Protein AF-A0A1W9KQU5-F1 (afdb_monomer)

pLDDT: mean 79.72, std 20.31, range [27.61, 95.56]

Mean predicted aligned error: 15.01 Å

Solvent-accessible surface area (backbone atoms only — not comparable to full-atom values): 19462 Å² total; per-residue (Å²): 130,77,68,71,60,58,59,57,52,52,55,50,51,52,51,53,50,49,57,56,68,73,51,80,82,88,86,82,80,96,74,88,82,91,78,89,79,85,87,70,93,62,68,54,71,41,58,52,47,32,52,51,46,50,53,50,44,50,49,54,50,51,52,52,51,51,51,50,50,52,55,49,52,52,37,54,51,52,40,54,53,47,55,49,50,48,50,53,55,52,50,50,50,52,53,51,50,50,55,50,50,56,53,50,51,54,56,50,49,56,48,51,53,52,50,53,53,44,52,55,50,50,54,49,61,68,48,43,63,60,50,52,52,51,53,52,52,51,52,51,51,52,53,48,53,47,48,55,52,46,54,51,37,51,51,52,33,51,52,17,53,50,42,29,52,52,14,51,53,40,32,52,50,16,59,72,52,47,83,84,13,53,69,49,30,53,53,14,51,52,43,30,51,50,16,53,49,48,32,56,51,30,53,52,51,48,56,48,46,55,50,51,52,49,54,53,52,55,49,48,54,49,53,51,52,53,53,52,51,59,52,50,52,49,56,52,42,54,54,48,52,51,50,47,52,52,52,49,51,52,51,51,54,50,49,54,55,50,49,55,52,52,52,50,53,51,53,52,47,53,50,53,50,52,50,43,55,57,52,54,52,53,56,58,59,48,49,54,51,52,50,52,52,51,51,52,54,50,53,51,50,52,55,53,47,56,60,73,70,48,92,74,78,49,75,67,59,46,59,48,49,32,56,57,51,42,50,54,42,50,52,50,54,56,53,53,55,56,52,59,58,53,58,58,51,52,69,69,53,62,84,68,74,81,75,84,80,129

Nearest PDB structures (foldseek):
  3zx6-assembly1_A  TM=6.096E-01  e=1.896E-05  Archaeoglobus fulgidus DSM 4304
  3zx6-assembly1_B  TM=4.772E-01  e=2.425E-05  Archaeoglobus fulgidus DSM 4304
  3ja6-assembly1_H  TM=4.006E-01  e=5.022E-06  Escherichia coli
  3g67-assembly1_B  TM=4.945E-01  e=2.331E-04  Thermotoga maritima
  8c5v-assembly1_I  TM=4.891E-01  e=2.496E-02  Escherichia coli

InterPro domains:
  IPR004089 Methyl-accepting chemotaxis protein (MCP) signalling domain [PF00015] (134-255)
  IPR004089 Methyl-accepting chemotaxis protein (MCP) signalling domain [PS50111] (69-281)
  IPR004089 Methyl-accepting chemotaxis protein (MCP) signalling domain [SM00283] (64-322)

Structure (mmCIF, N/CA/C/O backbone):
data_AF-A0A1W9KQU5-F1
#
_entry.id   AF-A0A1W9KQU5-F1
#
loop_
_atom_site.group_PDB
_atom_site.id
_atom_site.type_symbol
_atom_site.label_atom_id
_atom_site.label_alt_id
_atom_site.label_comp_id
_atom_site.label_asym_id
_atom_site.label_entity_id
_atom_site.label_seq_id
_atom_site.pdbx_PDB_ins_code
_atom_site.Cartn_x
_atom_site.Cartn_y
_atom_site.Cartn_z
_atom_site.occupancy
_atom_site.B_iso_or_equiv
_atom_site.auth_seq_id
_atom_site.auth_comp_id
_atom_site.auth_asym_id
_atom_site.auth_atom_id
_atom_site.pdbx_PDB_model_num
ATOM 1 N N . MET A 1 1 ? 27.434 23.623 -44.429 1.00 32.62 1 MET A N 1
ATOM 2 C CA . MET A 1 1 ? 27.916 24.908 -45.004 1.00 32.62 1 MET A CA 1
ATOM 3 C C . MET A 1 1 ? 29.426 24.967 -45.319 1.00 32.62 1 MET A C 1
ATOM 5 O O . MET A 1 1 ? 29.814 25.832 -46.090 1.00 32.62 1 MET A O 1
ATOM 9 N N . LYS A 1 2 ? 30.291 24.055 -44.824 1.00 27.61 2 LYS A N 1
ATOM 10 C CA . LYS A 1 2 ? 31.736 24.030 -45.174 1.00 27.61 2 LYS A CA 1
ATOM 11 C C . LYS A 1 2 ? 32.120 23.192 -46.415 1.00 27.61 2 LYS A C 1
ATOM 13 O O . LYS A 1 2 ? 33.190 23.426 -46.962 1.00 27.61 2 LYS A O 1
ATOM 18 N N . MET A 1 3 ? 31.266 22.287 -46.913 1.00 27.66 3 MET A N 1
ATOM 19 C CA . MET A 1 3 ? 31.586 21.471 -48.105 1.00 27.66 3 MET A CA 1
ATOM 20 C C . MET A 1 3 ? 31.403 22.196 -49.450 1.00 27.66 3 MET A C 1
ATOM 22 O O . MET A 1 3 ? 32.119 21.899 -50.403 1.00 27.66 3 MET A O 1
ATOM 26 N N . ALA A 1 4 ? 30.537 23.214 -49.524 1.00 29.14 4 ALA A N 1
ATOM 27 C CA . ALA A 1 4 ? 30.310 23.983 -50.756 1.00 29.14 4 ALA A CA 1
ATOM 28 C C . ALA A 1 4 ? 31.565 24.739 -51.250 1.00 29.14 4 ALA A C 1
ATOM 30 O O . ALA A 1 4 ? 31.671 25.088 -52.424 1.00 29.14 4 ALA A O 1
ATOM 31 N N . PHE A 1 5 ? 32.555 24.955 -50.376 1.00 29.38 5 PHE A N 1
ATOM 32 C CA . PHE A 1 5 ? 33.809 25.619 -50.735 1.00 29.38 5 PHE A CA 1
ATOM 33 C C . PHE A 1 5 ? 34.825 24.687 -51.425 1.00 29.38 5 PHE A C 1
ATOM 35 O O . PHE A 1 5 ? 35.693 25.181 -52.141 1.00 29.38 5 PHE A O 1
ATOM 42 N N . SER A 1 6 ? 34.699 23.361 -51.270 1.00 34.38 6 SER A N 1
ATOM 43 C CA . SER A 1 6 ? 35.632 22.376 -51.851 1.00 34.38 6 SER A CA 1
ATOM 44 C C . SER A 1 6 ? 35.336 22.038 -53.320 1.00 34.38 6 SER A C 1
ATOM 46 O O . SER A 1 6 ? 36.242 21.678 -54.068 1.00 34.38 6 SER A O 1
ATOM 48 N N . VAL A 1 7 ? 34.084 22.181 -53.763 1.00 34.56 7 VAL A N 1
ATOM 49 C CA . VAL A 1 7 ? 33.688 21.963 -55.171 1.00 34.56 7 VAL A CA 1
ATOM 50 C C . VAL A 1 7 ? 34.124 23.147 -56.053 1.00 34.56 7 VAL A C 1
ATOM 52 O O . VAL A 1 7 ? 34.588 22.976 -57.179 1.00 34.56 7 VAL A O 1
ATOM 55 N N . SER A 1 8 ? 34.089 24.364 -55.500 1.00 32.91 8 SER A N 1
ATOM 56 C CA . SER A 1 8 ? 34.557 25.602 -56.147 1.00 32.91 8 SER A CA 1
ATOM 57 C C . SER A 1 8 ? 36.065 25.602 -56.447 1.00 32.91 8 SER A C 1
ATOM 59 O O . SER A 1 8 ? 36.503 26.102 -57.488 1.00 32.91 8 SER A O 1
ATOM 61 N N . SER A 1 9 ? 36.880 25.013 -55.566 1.00 39.03 9 SER A N 1
ATOM 62 C CA . SER A 1 9 ? 38.330 24.894 -55.763 1.00 39.03 9 SER A CA 1
ATOM 63 C C . SER A 1 9 ? 38.698 23.830 -56.805 1.00 39.03 9 SER A C 1
ATOM 65 O O . SER A 1 9 ? 39.606 24.076 -57.601 1.00 39.03 9 SER A O 1
ATOM 67 N N . GLY A 1 10 ? 37.955 22.718 -56.881 1.00 38.03 10 GLY A N 1
ATOM 68 C CA . GLY A 1 10 ? 38.103 21.701 -57.935 1.00 38.03 10 GLY A CA 1
ATOM 69 C C . GLY A 1 10 ? 37.817 22.249 -59.340 1.00 38.03 10 GLY A C 1
ATOM 70 O O . GLY A 1 10 ? 38.631 22.089 -60.249 1.00 38.03 10 GLY A O 1
ATOM 71 N N . LEU A 1 11 ? 36.738 23.029 -59.496 1.00 38.25 11 LEU A N 1
ATOM 72 C CA . LEU A 1 11 ? 36.415 23.712 -60.759 1.00 38.25 11 LEU A CA 1
ATOM 73 C C . LEU A 1 11 ? 37.468 24.754 -61.181 1.00 38.25 11 LEU A C 1
ATOM 75 O O . LEU A 1 11 ? 37.704 24.955 -62.376 1.00 38.25 11 LEU A O 1
ATOM 79 N N . LYS A 1 12 ? 38.121 25.426 -60.223 1.00 37.81 12 LYS A N 1
ATOM 80 C CA . LYS A 1 12 ? 39.223 26.359 -60.518 1.00 37.81 12 LYS A CA 1
ATOM 81 C C . LYS A 1 12 ? 40.483 25.634 -60.991 1.00 37.81 12 LYS A C 1
ATOM 83 O O . LYS A 1 12 ? 41.126 26.129 -61.914 1.00 37.81 12 LYS A O 1
ATOM 88 N N . ALA A 1 13 ? 40.805 24.473 -60.420 1.00 38.72 13 ALA A N 1
ATOM 89 C CA . ALA A 1 13 ? 41.922 23.644 -60.875 1.00 38.72 13 ALA A CA 1
ATOM 90 C C . ALA A 1 13 ? 41.675 23.085 -62.290 1.00 38.72 13 ALA A C 1
ATOM 92 O O . ALA A 1 13 ? 42.561 23.180 -63.139 1.00 38.72 13 ALA A O 1
ATOM 93 N N . GLY A 1 14 ? 40.449 22.630 -62.583 1.00 40.25 14 GLY A N 1
ATOM 94 C CA . GLY A 1 14 ? 40.040 22.198 -63.926 1.00 40.25 14 GLY A CA 1
ATOM 95 C C . GLY A 1 14 ? 40.133 23.311 -64.979 1.00 40.25 14 GLY A C 1
ATOM 96 O O . GLY A 1 14 ? 40.668 23.094 -66.065 1.00 40.25 14 GLY A O 1
ATOM 97 N N . ARG A 1 15 ? 39.716 24.546 -64.649 1.00 40.06 15 ARG A N 1
ATOM 98 C CA . ARG A 1 15 ? 39.876 25.715 -65.544 1.00 40.06 15 ARG A CA 1
ATOM 99 C C . ARG A 1 15 ? 41.339 26.110 -65.763 1.00 40.06 15 ARG A C 1
ATOM 101 O O . ARG A 1 15 ? 41.673 26.556 -66.858 1.00 40.06 15 ARG A O 1
ATOM 108 N N . LEU A 1 16 ? 42.209 25.947 -64.762 1.00 42.94 16 LEU A N 1
ATOM 109 C CA . LEU A 1 16 ? 43.641 26.242 -64.898 1.00 42.94 16 LEU A CA 1
ATOM 110 C C . LEU A 1 16 ? 44.365 25.196 -65.763 1.00 42.94 16 LEU A C 1
ATOM 112 O O . LEU A 1 16 ? 45.224 25.562 -66.566 1.00 42.94 16 LEU A O 1
ATOM 116 N N . MET A 1 17 ? 43.993 23.916 -65.631 1.00 43.12 17 MET A N 1
ATOM 117 C CA . MET A 1 17 ? 44.490 22.835 -66.487 1.00 43.12 17 MET A CA 1
ATOM 118 C C . MET A 1 17 ? 44.053 23.026 -67.940 1.00 43.12 17 MET A C 1
ATOM 120 O O . MET A 1 17 ? 44.901 22.995 -68.827 1.00 43.12 17 MET A O 1
ATOM 124 N N . LEU A 1 18 ? 42.771 23.322 -68.182 1.00 44.81 18 LEU A N 1
ATOM 125 C CA . LEU A 1 18 ? 42.257 23.643 -69.518 1.00 44.81 18 LEU A CA 1
ATOM 126 C C . LEU A 1 18 ? 42.989 24.854 -70.123 1.00 44.81 18 LEU A C 1
ATOM 128 O O . LEU A 1 18 ? 43.423 24.804 -71.266 1.00 44.81 18 LEU A O 1
ATOM 132 N N . GLY A 1 19 ? 43.228 25.916 -69.349 1.00 40.66 19 GLY A N 1
ATOM 133 C CA . GLY A 1 19 ? 43.946 27.098 -69.839 1.00 40.66 19 GLY A CA 1
ATOM 134 C C . GLY A 1 19 ? 45.380 26.823 -70.315 1.00 40.66 19 GLY A C 1
ATOM 135 O O . GLY A 1 19 ? 45.838 27.476 -71.247 1.00 40.66 19 GLY A O 1
ATOM 136 N N . ARG A 1 20 ? 46.085 25.850 -69.718 1.00 44.72 20 ARG A N 1
ATOM 137 C CA . ARG A 1 20 ? 47.453 25.463 -70.120 1.00 44.72 20 ARG A CA 1
ATOM 138 C C . ARG A 1 20 ? 47.500 24.352 -71.170 1.00 44.72 20 ARG A C 1
ATOM 140 O O . ARG A 1 20 ? 48.433 24.330 -71.962 1.00 44.72 20 ARG A O 1
ATOM 147 N N . LEU A 1 21 ? 46.501 23.472 -71.200 1.00 44.66 21 LEU A N 1
ATOM 148 C CA . LEU A 1 21 ? 46.346 22.439 -72.228 1.00 44.66 21 LEU A CA 1
ATOM 149 C C . LEU A 1 21 ? 45.936 23.014 -73.591 1.00 44.66 21 LEU A C 1
ATOM 151 O O . LEU A 1 21 ? 46.310 22.458 -74.617 1.00 44.66 21 LEU A O 1
ATOM 155 N N . PHE A 1 22 ? 45.198 24.130 -73.604 1.00 44.59 22 PHE A N 1
ATOM 156 C CA . PHE A 1 22 ? 44.699 24.757 -74.833 1.00 44.59 22 PHE A CA 1
ATOM 157 C C . PHE A 1 22 ? 45.581 25.892 -75.382 1.00 44.59 22 PHE A C 1
ATOM 159 O O . PHE A 1 22 ? 45.444 26.243 -76.551 1.00 44.59 22 PHE A O 1
ATOM 166 N N . LEU A 1 23 ? 46.490 26.471 -74.588 1.00 39.41 23 LEU A N 1
ATOM 167 C CA . LEU A 1 23 ? 47.370 27.564 -75.026 1.00 39.41 23 LEU A CA 1
ATOM 168 C C . LEU A 1 23 ? 48.836 27.125 -74.998 1.00 39.41 23 LEU A C 1
ATOM 170 O O . LEU A 1 23 ? 49.599 27.439 -74.082 1.00 39.41 23 LEU A O 1
ATOM 174 N N . GLY A 1 24 ? 49.237 26.422 -76.055 1.00 38.00 24 GLY A N 1
ATOM 175 C CA . GLY A 1 24 ? 50.638 26.325 -76.439 1.00 38.00 24 GLY A CA 1
ATOM 176 C C . GLY A 1 24 ? 51.182 27.719 -76.761 1.00 38.00 24 GLY A C 1
ATOM 177 O O . GLY A 1 24 ? 50.850 28.290 -77.788 1.00 38.00 24 GLY A O 1
ATOM 178 N N . ARG A 1 25 ? 51.973 28.263 -75.831 1.00 39.28 25 ARG A N 1
ATOM 179 C CA . ARG A 1 25 ? 53.100 29.194 -76.019 1.00 39.28 25 ARG A CA 1
ATOM 180 C C . ARG A 1 25 ? 53.028 30.109 -77.259 1.00 39.28 25 ARG A C 1
ATOM 182 O O . ARG A 1 25 ? 53.510 29.733 -78.318 1.00 39.28 25 ARG A O 1
ATOM 189 N N . ASP A 1 26 ? 52.599 31.357 -77.070 1.00 33.66 26 ASP A N 1
ATOM 190 C CA . ASP A 1 26 ? 52.974 32.441 -77.987 1.00 33.66 26 ASP A CA 1
ATOM 191 C C . ASP A 1 26 ? 53.400 33.696 -77.202 1.00 33.66 26 ASP A C 1
ATOM 193 O O . ASP A 1 26 ? 52.632 34.613 -76.915 1.00 33.66 26 ASP A O 1
ATOM 197 N N . GLN A 1 27 ? 54.659 33.683 -76.759 1.00 36.41 27 GLN A N 1
ATOM 198 C CA . GLN A 1 27 ? 55.426 34.888 -76.452 1.00 36.41 27 GLN A CA 1
ATOM 199 C C . GLN A 1 27 ? 56.757 34.768 -77.198 1.00 36.41 27 GLN A C 1
ATOM 201 O O . GLN A 1 27 ? 57.661 34.078 -76.729 1.00 36.41 27 GLN A O 1
ATOM 206 N N . GLY A 1 28 ? 56.875 35.425 -78.355 1.00 31.52 28 GLY A N 1
ATOM 207 C CA . GLY A 1 28 ? 58.166 35.610 -79.019 1.00 31.52 28 GLY A CA 1
ATOM 208 C C . GLY A 1 28 ? 58.110 35.815 -80.534 1.00 31.52 28 GLY A C 1
ATOM 209 O O . GLY A 1 28 ? 58.096 34.852 -81.284 1.00 31.52 28 GLY A O 1
ATOM 210 N N . SER A 1 29 ? 58.216 37.081 -80.954 1.00 30.05 29 SER A N 1
ATOM 211 C CA . SER A 1 29 ? 58.725 37.558 -82.256 1.00 30.05 29 SER A CA 1
ATOM 212 C C . SER A 1 29 ? 58.041 37.078 -83.546 1.00 30.05 29 SER A C 1
ATOM 214 O O . SER A 1 29 ? 58.334 36.021 -84.095 1.00 30.05 29 SER A O 1
ATOM 216 N N . ALA A 1 30 ? 57.242 37.975 -84.124 1.00 37.19 30 ALA A N 1
ATOM 217 C CA . ALA A 1 30 ? 56.829 37.925 -85.518 1.00 37.19 30 ALA A CA 1
ATOM 218 C C . ALA A 1 30 ? 58.034 38.092 -86.465 1.00 37.19 30 ALA A C 1
ATOM 220 O O . ALA A 1 30 ? 58.653 39.153 -86.485 1.00 37.19 30 ALA A O 1
ATOM 221 N N . SER A 1 31 ? 58.337 37.078 -87.280 1.00 28.86 31 SER A N 1
ATOM 222 C CA . SER A 1 31 ? 58.678 37.242 -88.705 1.00 28.86 31 SER A CA 1
ATOM 223 C C . SER A 1 31 ? 58.902 35.889 -89.394 1.00 28.86 31 SER A C 1
ATOM 225 O O . SER A 1 31 ? 59.767 35.121 -89.003 1.00 28.86 31 SER A O 1
ATOM 227 N N . GLY A 1 32 ? 58.162 35.657 -90.483 1.00 28.75 32 GLY A N 1
ATOM 228 C CA . GLY A 1 32 ? 58.686 34.952 -91.654 1.00 28.75 32 GLY A CA 1
ATOM 229 C C . GLY A 1 32 ? 58.591 33.421 -91.719 1.00 28.75 32 GLY A C 1
ATOM 230 O O . GLY A 1 32 ? 59.330 32.706 -91.063 1.00 28.75 32 GLY A O 1
ATOM 231 N N . MET A 1 33 ? 57.830 32.986 -92.731 1.00 29.09 33 MET A N 1
ATOM 232 C CA . MET A 1 33 ? 58.052 31.803 -93.583 1.00 29.09 33 MET A CA 1
ATOM 233 C C . MET A 1 33 ? 57.458 30.446 -93.156 1.00 29.09 33 MET A C 1
ATOM 235 O O . MET A 1 33 ? 58.021 29.679 -92.392 1.00 29.09 33 MET A O 1
ATOM 239 N N . ALA A 1 34 ? 56.321 30.158 -93.800 1.00 33.94 34 ALA A N 1
ATOM 240 C CA . ALA A 1 34 ? 55.973 28.924 -94.511 1.00 33.94 34 ALA A CA 1
ATOM 241 C C . ALA A 1 34 ? 56.501 27.577 -93.976 1.00 33.94 34 ALA A C 1
ATOM 243 O O . ALA A 1 34 ? 57.646 27.208 -94.213 1.00 33.94 34 ALA A O 1
ATOM 244 N N . SER A 1 35 ? 55.593 26.744 -93.461 1.00 29.66 35 SER A N 1
ATOM 245 C CA . SER A 1 35 ? 55.177 25.477 -94.098 1.00 29.66 35 SER A CA 1
ATOM 246 C C . SER A 1 35 ? 54.325 24.627 -93.141 1.00 29.66 35 SER A C 1
ATOM 248 O O . SER A 1 35 ? 54.592 24.582 -91.951 1.00 29.66 35 SER A O 1
ATOM 250 N N . ASN A 1 36 ? 53.301 23.974 -93.706 1.00 33.56 36 ASN A N 1
ATOM 251 C CA . ASN A 1 36 ? 52.639 22.739 -93.259 1.00 33.56 36 ASN A CA 1
ATOM 252 C C . ASN A 1 36 ? 52.327 22.507 -91.765 1.00 33.56 36 ASN A C 1
ATOM 254 O O . ASN A 1 36 ? 53.216 22.248 -90.964 1.00 33.56 36 ASN A O 1
ATOM 258 N N . GLY A 1 37 ? 51.034 22.330 -91.460 1.00 29.55 37 GLY A N 1
ATOM 259 C CA . GLY A 1 37 ? 50.605 21.495 -90.330 1.00 29.55 37 GLY A CA 1
ATOM 260 C C . GLY A 1 37 ? 49.363 21.993 -89.594 1.00 29.55 37 GLY A C 1
ATOM 261 O O . GLY A 1 37 ? 49.410 23.005 -88.912 1.00 29.55 37 GLY A O 1
ATOM 262 N N . ALA A 1 38 ? 48.263 21.252 -89.749 1.00 38.19 38 ALA A N 1
ATOM 263 C CA . ALA A 1 38 ? 47.142 21.077 -88.819 1.00 38.19 38 ALA A CA 1
ATOM 264 C C . ALA A 1 38 ? 47.032 22.047 -87.616 1.00 38.19 38 ALA A C 1
ATOM 266 O O . ALA A 1 38 ? 47.576 21.800 -86.545 1.00 38.19 38 ALA A O 1
ATOM 267 N N . GLY A 1 39 ? 46.209 23.089 -87.749 1.00 34.12 39 GLY A N 1
ATOM 268 C CA . GLY A 1 39 ? 45.739 23.909 -86.627 1.00 34.12 39 GLY A CA 1
ATOM 269 C C . GLY A 1 39 ? 44.441 23.371 -86.018 1.00 34.12 39 GLY A C 1
ATOM 270 O O . GLY A 1 39 ? 43.441 24.083 -85.987 1.00 34.12 39 GLY A O 1
ATOM 271 N N . GLN A 1 40 ? 44.420 22.105 -85.593 1.00 35.62 40 GLN A N 1
ATOM 272 C CA . GLN A 1 40 ? 43.367 21.577 -84.724 1.00 35.62 40 GLN A CA 1
ATOM 273 C C . GLN A 1 40 ? 43.757 21.882 -83.274 1.00 35.62 40 GLN A C 1
ATOM 275 O O . GLN A 1 40 ? 44.585 21.192 -82.691 1.00 35.62 40 GLN A O 1
ATOM 280 N N . GLY A 1 41 ? 43.140 22.903 -82.676 1.00 41.50 41 GLY A N 1
ATOM 281 C CA . GLY A 1 41 ? 43.156 23.128 -81.224 1.00 41.50 41 GLY A CA 1
ATOM 282 C C . GLY A 1 41 ? 42.292 22.106 -80.474 1.00 41.50 41 GLY A C 1
ATOM 283 O O . GLY A 1 41 ? 41.450 22.485 -79.665 1.00 41.50 41 GLY A O 1
ATOM 284 N N . LEU A 1 42 ? 42.432 20.821 -80.809 1.00 43.34 42 LEU A N 1
ATOM 285 C CA . LEU A 1 42 ? 41.799 19.706 -80.115 1.00 43.34 42 LEU A CA 1
ATOM 286 C C . LEU A 1 42 ? 42.746 19.274 -78.994 1.00 43.34 42 LEU A C 1
ATOM 288 O O . LEU A 1 42 ? 43.929 19.039 -79.235 1.00 43.34 42 LEU A O 1
ATOM 292 N N . ALA A 1 43 ? 42.233 19.213 -77.765 1.00 55.62 43 ALA A N 1
ATOM 293 C CA . ALA A 1 43 ? 42.954 18.640 -76.634 1.00 55.62 43 ALA A CA 1
ATOM 294 C C . ALA A 1 43 ? 43.552 17.276 -77.026 1.00 55.62 43 ALA A C 1
ATOM 296 O O . ALA A 1 43 ? 42.906 16.504 -77.736 1.00 55.62 43 ALA A O 1
ATOM 297 N N . SER A 1 44 ? 44.777 16.982 -76.582 1.00 69.31 44 SER A N 1
ATOM 298 C CA . SER A 1 44 ? 45.385 15.673 -76.829 1.00 69.31 44 SER A CA 1
ATOM 299 C C . SER A 1 44 ? 44.488 14.565 -76.258 1.00 69.31 44 SER A C 1
ATOM 301 O O . SER A 1 44 ? 43.889 14.738 -75.196 1.00 69.31 44 SER A O 1
ATOM 303 N N . GLU A 1 45 ? 44.383 13.429 -76.951 1.00 77.00 45 GLU A N 1
ATOM 304 C CA . GLU A 1 45 ? 43.575 12.267 -76.534 1.00 77.00 45 GLU A CA 1
ATOM 305 C C . GLU A 1 45 ? 43.767 11.885 -75.042 1.00 77.00 45 GLU A C 1
ATOM 307 O O . GLU A 1 45 ? 42.766 11.686 -74.349 1.00 77.00 45 GLU A O 1
ATOM 312 N N . PRO A 1 46 ? 44.992 11.933 -74.464 1.00 78.75 46 PRO A N 1
ATOM 313 C CA . PRO A 1 46 ? 45.193 11.692 -73.032 1.00 78.75 46 PRO A CA 1
ATOM 314 C C . PRO A 1 46 ? 44.577 12.749 -72.102 1.00 78.75 46 PRO A C 1
ATOM 316 O O . PRO A 1 46 ? 44.177 12.435 -70.984 1.00 78.75 46 PRO A O 1
ATOM 319 N N . ALA A 1 47 ? 44.477 14.008 -72.534 1.00 78.12 47 ALA A N 1
ATOM 320 C CA . ALA A 1 47 ? 43.879 15.074 -71.732 1.00 78.12 47 ALA A CA 1
ATOM 321 C C . ALA A 1 47 ? 42.351 14.941 -71.641 1.00 78.12 47 ALA A C 1
ATOM 323 O O . ALA A 1 47 ? 41.773 15.233 -70.594 1.00 78.12 47 ALA A O 1
ATOM 324 N N . ILE A 1 48 ? 41.704 14.476 -72.716 1.00 81.75 48 ILE A N 1
ATOM 325 C CA . ILE A 1 48 ? 40.268 14.164 -72.718 1.00 81.75 48 ILE A CA 1
ATOM 326 C C . ILE A 1 48 ? 40.005 12.970 -71.794 1.00 81.75 48 ILE A C 1
ATOM 328 O O . ILE A 1 48 ? 39.175 13.084 -70.894 1.00 81.75 48 ILE A O 1
ATOM 332 N N . ALA A 1 49 ? 40.780 11.889 -71.929 1.00 83.62 49 ALA A N 1
ATOM 333 C CA . ALA A 1 49 ? 40.666 10.711 -71.068 1.00 83.62 49 ALA A CA 1
ATOM 334 C C . ALA A 1 49 ? 40.872 11.043 -69.574 1.00 83.62 49 ALA A C 1
ATOM 336 O O . ALA A 1 49 ? 40.140 10.553 -68.718 1.00 83.62 49 ALA A O 1
ATOM 337 N N . LEU A 1 50 ? 41.819 11.929 -69.238 1.00 85.38 50 LEU A N 1
ATOM 338 C CA . LEU A 1 50 ? 42.026 12.390 -67.859 1.00 85.38 50 LEU A CA 1
ATOM 339 C C . LEU A 1 50 ? 40.789 13.108 -67.294 1.00 85.38 50 LEU A C 1
ATOM 341 O O . LEU A 1 50 ? 40.409 12.879 -66.143 1.00 85.38 50 LEU A O 1
ATOM 345 N N . LEU A 1 51 ? 40.171 13.989 -68.088 1.00 84.88 51 LEU A N 1
ATOM 346 C CA . LEU A 1 51 ? 38.964 14.717 -67.693 1.00 84.88 51 L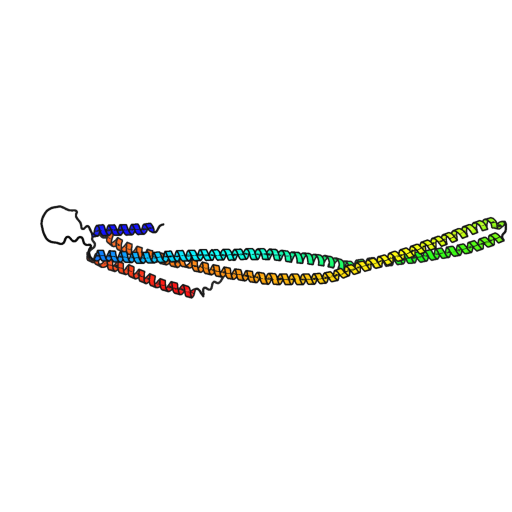EU A CA 1
ATOM 347 C C . LEU A 1 51 ? 37.760 13.780 -67.543 1.00 84.88 51 LEU A C 1
ATOM 349 O O . LEU A 1 51 ? 36.973 13.960 -66.616 1.00 84.88 51 LEU A O 1
ATOM 353 N N . GLU A 1 52 ? 37.628 12.773 -68.405 1.00 87.25 52 GLU A N 1
ATOM 354 C CA . GLU A 1 52 ? 36.574 11.760 -68.303 1.00 87.25 52 GLU A CA 1
ATOM 355 C C . GLU A 1 52 ? 36.683 10.962 -67.001 1.00 87.25 52 GLU A C 1
ATOM 357 O O . GLU A 1 52 ? 35.713 10.908 -66.241 1.00 87.25 52 GLU A O 1
ATOM 362 N N . THR A 1 53 ? 37.869 10.435 -66.679 1.00 87.31 53 THR A N 1
ATOM 363 C CA . THR A 1 53 ? 38.092 9.689 -65.430 1.00 87.31 53 THR A CA 1
ATOM 364 C C . THR A 1 53 ? 37.911 10.577 -64.194 1.00 87.31 53 THR A C 1
ATOM 366 O O . THR A 1 53 ? 37.373 10.135 -63.179 1.00 87.31 53 THR A O 1
ATOM 369 N N . HIS A 1 54 ? 38.296 11.857 -64.269 1.00 88.25 54 HIS A N 1
ATOM 370 C CA . HIS A 1 54 ? 38.052 12.830 -63.200 1.00 88.25 54 HIS A CA 1
ATOM 371 C C . HIS A 1 54 ? 36.559 13.039 -62.937 1.00 88.25 54 HIS A C 1
ATOM 373 O O . HIS A 1 54 ? 36.118 12.956 -61.791 1.00 88.25 54 HIS A O 1
ATOM 379 N N . LEU A 1 55 ? 35.781 13.270 -63.998 1.00 89.31 55 LEU A N 1
ATOM 380 C CA . LEU A 1 55 ? 34.334 13.441 -63.900 1.00 89.31 55 LEU A CA 1
ATOM 381 C C . LEU A 1 55 ? 33.641 12.162 -63.425 1.00 89.31 55 LEU A C 1
ATOM 383 O O . LEU A 1 55 ? 32.646 12.245 -62.712 1.00 89.31 55 LEU A O 1
ATOM 387 N N . GLN A 1 56 ? 34.147 10.987 -63.801 1.00 90.12 56 GLN A N 1
ATOM 388 C CA . GLN A 1 56 ? 33.624 9.715 -63.312 1.00 90.12 56 GLN A CA 1
ATOM 389 C C . GLN A 1 56 ? 33.854 9.553 -61.804 1.00 90.12 56 GLN A C 1
ATOM 391 O O . GLN A 1 56 ? 32.921 9.202 -61.088 1.00 90.12 56 GLN A O 1
ATOM 396 N N . LEU A 1 57 ? 35.049 9.883 -61.308 1.00 89.94 57 LEU A N 1
ATOM 397 C CA . LEU A 1 57 ? 35.340 9.866 -59.876 1.00 89.94 57 LEU A CA 1
ATOM 398 C C . LEU A 1 57 ? 34.477 10.859 -59.090 1.00 89.94 57 LEU A C 1
ATOM 400 O O . LEU A 1 57 ? 33.963 10.509 -58.031 1.00 89.94 57 LEU A O 1
ATOM 404 N N . ASP A 1 58 ? 34.271 12.069 -59.616 1.00 92.19 58 ASP A N 1
ATOM 405 C CA . ASP A 1 58 ? 33.352 13.035 -59.006 1.00 92.19 58 ASP A CA 1
ATOM 406 C C . ASP A 1 58 ? 31.913 12.509 -58.960 1.00 92.19 58 ASP A C 1
ATOM 408 O O . ASP A 1 58 ? 31.243 12.692 -57.948 1.00 92.19 58 ASP A O 1
ATOM 412 N N . ARG A 1 59 ? 31.438 11.826 -60.011 1.00 91.81 59 ARG A N 1
ATOM 413 C CA . ARG A 1 59 ? 30.096 11.217 -60.020 1.00 91.81 59 ARG A CA 1
ATOM 414 C C . ARG A 1 59 ? 29.949 10.119 -58.973 1.00 91.81 59 ARG A C 1
ATOM 416 O O . ARG A 1 59 ? 28.918 10.077 -58.312 1.00 91.81 59 ARG A O 1
ATOM 423 N N . GLU A 1 60 ? 30.945 9.249 -58.813 1.00 91.00 60 GLU A N 1
ATOM 424 C CA . GLU A 1 60 ? 30.885 8.181 -57.805 1.00 91.00 60 GLU A CA 1
ATOM 425 C C . GLU A 1 60 ? 30.922 8.743 -56.378 1.00 91.00 60 GLU A C 1
ATOM 427 O O . GLU A 1 60 ? 30.139 8.320 -55.528 1.00 91.00 60 GLU A O 1
ATOM 432 N N . ILE A 1 61 ? 31.760 9.754 -56.122 1.00 90.75 61 ILE A N 1
ATOM 433 C CA . ILE A 1 61 ? 31.798 10.437 -54.821 1.00 90.75 61 ILE A CA 1
ATOM 434 C C . ILE A 1 61 ? 30.487 11.186 -54.558 1.00 90.75 61 ILE A C 1
ATOM 436 O O . ILE A 1 61 ? 29.961 11.110 -53.451 1.00 90.75 61 ILE A O 1
ATOM 440 N N . ASP A 1 62 ? 29.936 11.894 -55.549 1.00 90.94 62 ASP A N 1
ATOM 441 C CA . ASP A 1 62 ? 28.663 12.613 -55.404 1.00 90.94 62 ASP A CA 1
ATOM 442 C C . ASP A 1 62 ? 27.505 11.648 -55.130 1.00 90.94 62 ASP A C 1
ATOM 444 O O . ASP A 1 62 ? 26.722 11.866 -54.208 1.00 90.94 62 ASP A O 1
ATOM 448 N N . LYS A 1 63 ? 27.452 10.522 -55.850 1.00 90.94 63 LYS A N 1
ATOM 449 C CA . LYS A 1 63 ? 26.481 9.455 -55.598 1.00 90.94 63 LYS A CA 1
ATOM 450 C C . LYS A 1 63 ? 26.593 8.926 -54.168 1.00 90.94 63 LYS A C 1
ATOM 452 O O . LYS A 1 63 ? 25.581 8.823 -53.478 1.00 90.94 63 LYS A O 1
ATOM 457 N N . LYS A 1 64 ? 27.808 8.632 -53.693 1.00 89.12 64 LYS A N 1
ATOM 458 C CA . LYS A 1 64 ? 28.011 8.132 -52.329 1.00 89.12 64 LYS A CA 1
ATOM 459 C C . LYS A 1 64 ? 27.677 9.182 -51.266 1.00 89.12 64 LYS A C 1
ATOM 461 O O . LYS A 1 64 ? 27.086 8.843 -50.245 1.00 89.12 64 LYS A O 1
ATOM 466 N N . LEU A 1 65 ? 27.987 10.457 -51.510 1.00 90.00 65 LEU A N 1
ATOM 467 C CA . LEU A 1 65 ? 27.571 11.562 -50.644 1.00 90.00 65 LEU A CA 1
ATOM 468 C C . LEU A 1 65 ? 26.046 11.674 -50.561 1.00 90.00 65 LEU A C 1
ATOM 470 O O . LEU A 1 65 ? 25.526 11.880 -49.468 1.00 90.00 65 LEU A O 1
ATOM 474 N N . GLN A 1 66 ? 25.332 11.520 -51.680 1.00 90.44 66 GLN A N 1
ATOM 475 C CA . GLN A 1 66 ? 23.867 11.518 -51.691 1.00 90.44 66 GLN A CA 1
ATOM 476 C C . GLN A 1 66 ? 23.295 10.343 -50.888 1.00 90.44 66 GLN A C 1
ATOM 478 O O . GLN A 1 66 ? 22.398 10.564 -50.080 1.00 90.44 66 GLN A O 1
ATOM 483 N N . GLU A 1 67 ? 23.844 9.132 -51.043 1.00 88.81 67 GLU A N 1
ATOM 484 C CA . GLU A 1 67 ? 23.467 7.968 -50.222 1.00 88.81 67 GLU A CA 1
ATOM 485 C C . GLU A 1 67 ? 23.659 8.261 -48.724 1.00 88.81 67 GLU A C 1
ATOM 487 O O . GLU A 1 67 ? 22.723 8.132 -47.943 1.00 88.81 67 GLU A O 1
ATOM 492 N N . VAL A 1 68 ? 24.835 8.763 -48.330 1.00 89.06 68 VAL A N 1
ATOM 493 C CA . VAL A 1 68 ? 25.143 9.102 -46.930 1.00 89.06 68 VAL A CA 1
ATOM 494 C C . VAL A 1 68 ? 24.207 10.174 -46.366 1.00 89.06 68 VAL A C 1
ATOM 496 O O . VAL A 1 68 ? 23.816 10.083 -45.202 1.00 89.06 68 VAL A O 1
ATOM 499 N N . ILE A 1 69 ? 23.852 11.196 -47.154 1.00 87.19 69 ILE A N 1
ATOM 500 C CA . ILE A 1 69 ? 22.907 12.240 -46.732 1.00 87.19 69 ILE A CA 1
ATOM 501 C C . ILE A 1 69 ? 21.536 11.623 -46.456 1.00 87.19 69 ILE A C 1
ATOM 503 O O . ILE A 1 69 ? 20.983 11.856 -45.384 1.00 87.19 69 ILE A O 1
ATOM 507 N N . VAL A 1 70 ? 21.022 10.810 -47.382 1.00 88.31 70 VAL A N 1
ATOM 508 C CA . VAL A 1 70 ? 19.714 10.156 -47.239 1.00 88.31 70 VAL A CA 1
ATOM 509 C C . VAL A 1 70 ? 19.701 9.206 -46.039 1.00 88.31 70 VAL A C 1
ATOM 511 O O . VAL A 1 70 ? 18.786 9.269 -45.220 1.00 88.31 70 VAL A O 1
ATOM 514 N N . ASP A 1 71 ? 20.734 8.379 -45.875 1.00 85.75 71 ASP A N 1
ATOM 515 C CA . ASP A 1 71 ? 20.848 7.447 -44.747 1.00 85.75 71 ASP A CA 1
ATOM 516 C C . ASP A 1 71 ? 20.936 8.190 -43.403 1.00 85.75 71 ASP A C 1
ATOM 518 O O . ASP A 1 71 ? 20.333 7.774 -42.409 1.00 85.75 71 ASP A O 1
ATOM 522 N N . THR A 1 72 ? 21.638 9.328 -43.377 1.00 86.81 72 THR A N 1
ATOM 523 C CA . THR A 1 72 ? 21.745 10.195 -42.194 1.00 86.81 72 THR A CA 1
ATOM 524 C C . THR A 1 72 ? 20.410 10.846 -41.846 1.00 86.81 72 THR A C 1
ATOM 526 O O . THR A 1 72 ? 20.027 10.869 -40.677 1.00 86.81 72 THR A O 1
ATOM 529 N N . GLU A 1 73 ? 19.690 11.369 -42.840 1.00 87.94 73 GLU A N 1
ATOM 530 C CA . GLU A 1 73 ? 18.369 11.970 -42.643 1.00 87.94 73 GLU A CA 1
ATOM 531 C C . GLU A 1 73 ? 17.364 10.937 -42.122 1.00 87.94 73 GLU A C 1
ATOM 533 O O . GLU A 1 73 ? 16.670 11.202 -41.138 1.00 87.94 73 GLU A O 1
ATOM 538 N N . ASN A 1 74 ? 17.341 9.738 -42.709 1.00 87.75 74 ASN A N 1
ATOM 539 C CA . ASN A 1 74 ? 16.472 8.647 -42.268 1.00 87.75 74 ASN A CA 1
ATOM 540 C C . ASN A 1 74 ? 16.798 8.196 -40.837 1.00 87.75 74 ASN A C 1
ATOM 542 O O . ASN A 1 74 ? 15.896 8.084 -40.008 1.00 87.75 74 ASN A O 1
ATOM 546 N N . SER A 1 75 ? 18.082 8.007 -40.515 1.00 87.31 75 SER A N 1
ATOM 547 C CA . SER A 1 75 ? 18.513 7.614 -39.165 1.00 87.31 75 SER A CA 1
ATOM 548 C C . SER A 1 75 ? 18.153 8.677 -38.125 1.00 87.31 75 SER A C 1
ATOM 550 O O . SER A 1 75 ? 17.655 8.355 -37.048 1.00 87.31 75 SER A O 1
ATOM 552 N N . ALA A 1 76 ? 18.330 9.962 -38.451 1.00 87.94 76 ALA A N 1
ATOM 553 C CA . ALA A 1 76 ? 17.940 11.059 -37.569 1.00 87.94 76 ALA A CA 1
ATOM 554 C C . ALA A 1 76 ? 16.423 11.096 -37.314 1.00 87.94 76 ALA A C 1
ATOM 556 O O . ALA A 1 76 ? 15.998 11.344 -36.184 1.00 87.94 76 ALA A O 1
ATOM 557 N N . LEU A 1 77 ? 15.603 10.835 -38.338 1.00 90.81 77 LEU A N 1
ATOM 558 C CA . LEU A 1 77 ? 14.147 10.773 -38.194 1.00 90.81 77 LEU A CA 1
ATOM 559 C C . LEU A 1 77 ? 13.697 9.599 -37.315 1.00 90.81 77 LEU A C 1
ATOM 561 O O . LEU A 1 77 ? 12.842 9.802 -36.449 1.00 90.81 77 LEU A O 1
ATOM 565 N N . GLU A 1 78 ? 14.284 8.410 -37.477 1.00 88.50 78 GLU A N 1
ATOM 566 C CA . GLU A 1 78 ? 13.960 7.261 -36.619 1.00 88.50 78 GLU A CA 1
ATOM 567 C C . GLU A 1 78 ? 14.399 7.491 -35.165 1.00 88.50 78 GLU A C 1
ATOM 569 O O . GLU A 1 78 ? 13.603 7.249 -34.257 1.00 88.50 78 GLU A O 1
ATOM 574 N N . ILE A 1 79 ? 15.575 8.091 -34.923 1.00 90.50 79 ILE A N 1
ATOM 575 C CA . ILE A 1 79 ? 15.996 8.486 -33.565 1.00 90.50 79 ILE A CA 1
ATOM 576 C C . ILE A 1 79 ? 14.975 9.440 -32.937 1.00 90.50 79 ILE A C 1
ATOM 578 O O . ILE A 1 79 ? 14.562 9.239 -31.798 1.00 90.50 79 ILE A O 1
ATOM 582 N N . ILE A 1 80 ? 14.537 10.481 -33.655 1.00 92.06 80 ILE A N 1
ATOM 583 C CA . ILE A 1 80 ? 13.556 11.445 -33.125 1.00 92.06 80 ILE A CA 1
ATOM 584 C C . ILE A 1 80 ? 12.245 10.742 -32.760 1.00 92.06 80 ILE A C 1
ATOM 586 O O . ILE A 1 80 ? 11.649 11.031 -31.719 1.00 92.06 80 ILE A O 1
ATOM 590 N N . LYS A 1 81 ? 11.789 9.822 -33.611 1.00 91.94 81 LYS A N 1
ATOM 591 C CA . LYS A 1 81 ? 10.562 9.054 -33.401 1.00 91.94 81 LYS A CA 1
ATOM 592 C C . LYS A 1 81 ? 10.668 8.139 -32.178 1.00 91.94 81 LYS A C 1
ATOM 594 O O . LYS A 1 81 ? 9.769 8.173 -31.340 1.00 91.94 81 LYS A O 1
ATOM 599 N N . GLN A 1 82 ? 11.762 7.399 -32.030 1.00 91.38 82 GLN A N 1
ATOM 600 C CA . GLN A 1 82 ? 11.987 6.527 -30.873 1.00 91.38 82 GLN A CA 1
ATOM 601 C C . GLN A 1 82 ? 12.193 7.316 -29.578 1.00 91.38 82 GLN A C 1
ATOM 603 O O . GLN A 1 82 ? 11.607 6.980 -28.556 1.00 91.38 82 GLN A O 1
ATOM 608 N N . VAL A 1 83 ? 12.939 8.425 -29.608 1.00 93.44 83 VAL A N 1
ATOM 609 C CA . VAL A 1 83 ? 13.094 9.312 -28.440 1.00 93.44 83 VAL A CA 1
ATOM 610 C C . VAL A 1 83 ? 11.745 9.879 -27.996 1.00 93.44 83 VAL A C 1
ATOM 612 O O . VAL A 1 83 ? 11.491 10.018 -26.798 1.00 93.44 83 VAL A O 1
ATOM 615 N N . ARG A 1 84 ? 10.846 10.179 -28.939 1.00 94.69 84 ARG A N 1
ATOM 616 C CA . ARG A 1 84 ? 9.479 10.591 -28.610 1.00 94.69 84 ARG A CA 1
ATOM 617 C C . ARG A 1 84 ? 8.683 9.460 -27.957 1.00 94.69 84 ARG A C 1
ATOM 619 O O . ARG A 1 84 ? 8.009 9.710 -26.964 1.00 94.69 84 ARG A O 1
ATOM 626 N N . GLN A 1 85 ? 8.785 8.240 -28.477 1.00 92.00 85 GLN A N 1
ATOM 627 C CA . GLN A 1 85 ? 8.140 7.070 -27.880 1.00 92.00 85 GLN A CA 1
ATOM 628 C C . GLN A 1 85 ? 8.655 6.807 -26.457 1.00 92.00 85 GLN A C 1
ATOM 630 O O . GLN A 1 85 ? 7.849 6.669 -25.540 1.00 92.00 85 GLN A O 1
ATOM 635 N N . LEU A 1 86 ? 9.974 6.861 -26.244 1.00 93.44 86 LEU A N 1
ATOM 636 C CA . LEU A 1 86 ? 10.602 6.780 -24.921 1.00 93.44 86 LEU A CA 1
ATOM 637 C C . LEU A 1 86 ? 10.027 7.812 -23.952 1.00 93.44 86 LEU A C 1
ATOM 639 O O . LEU A 1 86 ? 9.703 7.491 -22.808 1.00 93.44 86 LEU A O 1
ATOM 643 N N . TYR A 1 87 ? 9.892 9.057 -24.410 1.00 94.19 87 TYR A N 1
ATOM 644 C CA . TYR A 1 87 ? 9.314 10.130 -23.613 1.00 94.19 87 TYR A CA 1
ATOM 645 C C . TYR A 1 87 ? 7.859 9.837 -23.221 1.00 94.19 87 TYR A C 1
ATOM 647 O O . TYR A 1 87 ? 7.496 9.992 -22.052 1.00 94.19 87 TYR A O 1
ATOM 655 N N . ASP A 1 88 ? 7.037 9.375 -24.164 1.00 93.88 88 ASP A N 1
ATOM 656 C CA . ASP A 1 88 ? 5.628 9.055 -23.921 1.00 93.88 88 ASP A CA 1
ATOM 657 C C . ASP A 1 88 ? 5.474 7.859 -22.957 1.00 93.88 88 ASP A C 1
ATOM 659 O O . ASP A 1 88 ? 4.667 7.916 -22.019 1.00 93.88 88 ASP A O 1
ATOM 663 N N . THR A 1 89 ? 6.291 6.811 -23.116 1.00 93.00 89 THR A N 1
ATOM 664 C CA . THR A 1 89 ? 6.349 5.649 -22.211 1.00 93.00 89 THR A CA 1
ATOM 665 C C . THR A 1 89 ? 6.774 6.067 -20.802 1.00 93.00 89 THR A C 1
ATOM 667 O O . THR A 1 89 ? 6.109 5.720 -19.822 1.00 93.00 89 THR A O 1
ATOM 670 N N . ALA A 1 90 ? 7.829 6.880 -20.678 1.00 93.94 90 ALA A N 1
ATOM 671 C CA . ALA A 1 90 ? 8.303 7.387 -19.393 1.00 93.94 90 ALA A CA 1
ATOM 672 C C . ALA A 1 90 ? 7.248 8.257 -18.691 1.00 93.94 90 ALA A C 1
ATOM 674 O O . ALA A 1 90 ? 7.006 8.103 -17.492 1.00 93.94 90 ALA A O 1
ATOM 675 N N . ASN A 1 91 ? 6.573 9.141 -19.428 1.00 95.19 91 ASN A N 1
ATOM 676 C CA . ASN A 1 91 ? 5.528 9.993 -18.865 1.00 95.19 91 ASN A CA 1
ATOM 677 C C . ASN A 1 91 ? 4.307 9.173 -18.411 1.00 95.19 91 ASN A C 1
ATOM 679 O O . ASN A 1 91 ? 3.755 9.408 -17.334 1.00 95.19 91 ASN A O 1
ATOM 683 N N . THR A 1 92 ? 3.929 8.155 -19.188 1.00 94.31 92 THR A N 1
ATOM 684 C CA . THR A 1 92 ? 2.872 7.205 -18.810 1.00 94.31 92 THR A CA 1
ATOM 685 C C . THR A 1 92 ? 3.225 6.479 -17.512 1.00 94.31 92 THR A C 1
ATOM 687 O O . THR A 1 92 ? 2.389 6.400 -16.609 1.00 94.31 92 THR A O 1
ATOM 690 N N . LEU A 1 93 ? 4.476 6.030 -17.364 1.00 94.19 93 LEU A N 1
ATOM 691 C CA . LEU A 1 93 ? 4.959 5.397 -16.138 1.00 94.19 93 LEU A CA 1
ATOM 692 C C . LEU A 1 93 ? 4.916 6.351 -14.933 1.00 94.19 93 LEU A C 1
ATOM 694 O O . LEU A 1 93 ? 4.489 5.948 -13.851 1.00 94.19 93 LEU A O 1
ATOM 698 N N . VAL A 1 94 ? 5.286 7.624 -15.104 1.00 94.81 94 VAL A N 1
ATOM 699 C CA . VAL A 1 94 ? 5.200 8.638 -14.034 1.00 94.81 94 VAL A CA 1
ATOM 700 C C . VAL A 1 94 ? 3.755 8.834 -13.567 1.00 94.81 94 VAL A C 1
ATOM 702 O O . VAL A 1 94 ? 3.488 8.815 -12.363 1.00 94.81 94 VAL A O 1
ATOM 705 N N . VAL A 1 95 ? 2.802 8.973 -14.494 1.00 94.88 95 VAL A N 1
ATOM 706 C CA . VAL A 1 95 ? 1.371 9.092 -14.159 1.00 94.88 95 VAL A CA 1
ATOM 707 C C . VAL A 1 95 ? 0.864 7.821 -13.469 1.00 94.88 95 VAL A C 1
ATOM 709 O O . VAL A 1 95 ? 0.141 7.889 -12.468 1.00 94.88 95 VAL A O 1
ATOM 712 N N . TYR A 1 96 ? 1.280 6.650 -13.950 1.00 94.19 96 TYR A N 1
ATOM 713 C CA . TYR A 1 96 ? 0.928 5.362 -13.361 1.00 94.19 96 TYR A CA 1
ATOM 714 C C . TYR A 1 96 ? 1.443 5.214 -11.920 1.00 94.19 96 TYR A C 1
ATOM 716 O O . TYR A 1 96 ? 0.703 4.790 -11.029 1.00 94.19 96 TYR A O 1
ATOM 724 N N . LEU A 1 97 ? 2.686 5.618 -11.653 1.00 93.81 97 LEU A N 1
ATOM 725 C CA . LEU A 1 97 ? 3.269 5.617 -10.309 1.00 93.81 97 LEU A CA 1
ATOM 726 C C . LEU A 1 97 ? 2.593 6.639 -9.388 1.00 93.81 97 LEU A C 1
ATOM 728 O O . LEU A 1 97 ? 2.323 6.333 -8.227 1.00 93.81 97 LEU A O 1
ATOM 732 N N . SER A 1 98 ? 2.273 7.830 -9.901 1.00 95.00 98 SER A N 1
ATOM 733 C CA . SER A 1 98 ? 1.577 8.869 -9.136 1.00 95.00 98 SER A CA 1
ATOM 734 C C . SER A 1 98 ? 0.194 8.399 -8.679 1.00 95.00 98 SER A C 1
ATOM 736 O O . SER A 1 98 ? -0.102 8.421 -7.484 1.00 95.00 98 SER A O 1
ATOM 738 N N . THR A 1 99 ? -0.617 7.876 -9.603 1.00 94.00 99 THR A N 1
ATOM 739 C CA . THR A 1 99 ? -1.942 7.315 -9.283 1.00 94.00 99 THR A CA 1
ATOM 740 C C . THR A 1 99 ? -1.844 6.122 -8.335 1.00 94.00 99 THR A C 1
ATOM 742 O O . THR A 1 99 ? -2.641 6.008 -7.399 1.00 94.00 99 THR A O 1
ATOM 745 N N . THR A 1 100 ? -0.824 5.276 -8.515 1.00 93.50 100 THR A N 1
ATOM 746 C CA . THR A 1 100 ? -0.555 4.149 -7.618 1.00 93.50 100 THR A CA 1
ATOM 747 C C . THR A 1 100 ? -0.262 4.612 -6.192 1.00 93.50 100 THR A C 1
ATOM 749 O O . THR A 1 100 ? -0.830 4.060 -5.251 1.00 93.50 100 THR A O 1
ATOM 752 N N . SER A 1 101 ? 0.568 5.646 -6.034 1.00 92.69 101 SER A N 1
ATOM 753 C CA . SER A 1 101 ? 0.921 6.238 -4.740 1.00 92.69 101 SER A CA 1
ATOM 754 C C . SER A 1 101 ? -0.288 6.860 -4.035 1.00 92.69 101 SER A C 1
ATOM 756 O O . SER A 1 101 ? -0.511 6.617 -2.850 1.00 92.69 101 SER A O 1
ATOM 758 N N . THR A 1 102 ? -1.137 7.599 -4.759 1.00 93.69 102 THR A N 1
ATOM 759 C CA . THR A 1 102 ? -2.363 8.173 -4.178 1.00 93.69 102 THR A CA 1
ATOM 760 C C . THR A 1 102 ? -3.311 7.091 -3.656 1.00 93.69 102 THR A C 1
ATOM 762 O O . THR A 1 102 ? -3.823 7.217 -2.545 1.00 93.69 102 THR A O 1
ATOM 765 N N . GLN A 1 103 ? -3.516 6.012 -4.419 1.00 90.81 103 GLN A N 1
ATOM 766 C CA . GLN A 1 103 ? -4.360 4.888 -3.993 1.00 90.81 103 GLN A CA 1
ATOM 767 C C . GLN A 1 103 ? -3.757 4.137 -2.797 1.00 90.81 103 GLN A C 1
ATOM 769 O O . GLN A 1 103 ? -4.478 3.818 -1.854 1.00 90.81 103 GLN A O 1
ATOM 774 N N . ALA A 1 104 ? -2.437 3.925 -2.787 1.00 89.81 104 ALA A N 1
ATOM 775 C CA . ALA A 1 104 ? -1.735 3.313 -1.661 1.00 89.81 104 ALA A CA 1
ATOM 776 C C . ALA A 1 104 ? -1.879 4.125 -0.364 1.00 89.81 104 ALA A C 1
ATOM 778 O O . ALA A 1 104 ? -2.118 3.554 0.697 1.00 89.81 104 ALA A O 1
ATOM 779 N N . ASN A 1 105 ? -1.788 5.455 -0.444 1.00 90.75 105 ASN A N 1
ATOM 780 C CA . ASN A 1 105 ? -1.968 6.326 0.719 1.00 90.75 105 ASN A CA 1
ATOM 781 C C . ASN A 1 105 ? -3.399 6.271 1.271 1.00 90.75 105 ASN A C 1
ATOM 783 O O . ASN A 1 105 ? -3.577 6.262 2.488 1.00 90.75 105 ASN A O 1
ATOM 787 N N . ALA A 1 106 ? -4.410 6.208 0.398 1.00 90.00 106 ALA A N 1
ATOM 788 C CA . ALA A 1 106 ? -5.801 6.054 0.822 1.00 90.00 106 ALA A CA 1
ATOM 789 C C . ALA A 1 106 ? -6.011 4.726 1.569 1.00 90.00 106 ALA A C 1
ATOM 791 O O . ALA A 1 106 ? -6.528 4.722 2.684 1.00 90.00 106 ALA A O 1
ATOM 792 N N . LEU A 1 107 ? -5.512 3.621 1.007 1.00 88.56 107 LEU A N 1
ATOM 793 C CA . LEU A 1 107 ? -5.601 2.299 1.631 1.00 88.56 107 LEU A CA 1
ATOM 794 C C . LEU A 1 107 ? -4.836 2.230 2.963 1.00 88.56 107 LEU A C 1
ATOM 796 O O . LEU A 1 107 ? -5.332 1.682 3.946 1.00 88.56 107 LEU A O 1
ATOM 800 N N . GLY A 1 108 ? -3.655 2.850 3.028 1.00 89.44 108 GLY A N 1
ATOM 801 C CA . GLY A 1 108 ? -2.886 2.982 4.265 1.00 89.44 108 GLY A CA 1
ATOM 802 C C . GLY A 1 108 ? -3.627 3.775 5.346 1.00 89.44 108 GLY A C 1
ATOM 803 O O . GLY A 1 108 ? -3.589 3.393 6.515 1.00 89.44 108 GLY A O 1
ATOM 804 N N . SER A 1 109 ? -4.347 4.837 4.969 1.00 91.00 109 SER A N 1
ATOM 805 C CA . SER A 1 109 ? -5.178 5.610 5.901 1.00 91.00 109 SER A CA 1
ATOM 806 C C . SER A 1 109 ? -6.291 4.756 6.516 1.00 91.00 109 SER A C 1
ATOM 808 O O . SER A 1 109 ? -6.480 4.793 7.731 1.00 91.00 109 SER A O 1
ATOM 810 N N . ASP A 1 110 ? -6.983 3.946 5.712 1.00 87.75 110 ASP A N 1
ATOM 811 C CA . ASP A 1 110 ? -8.060 3.067 6.189 1.00 87.75 110 ASP A CA 1
ATOM 812 C C . ASP A 1 110 ? -7.547 1.996 7.167 1.00 87.75 110 ASP A C 1
ATOM 814 O O . ASP A 1 110 ? -8.201 1.681 8.171 1.00 87.75 110 ASP A O 1
ATOM 818 N N . ILE A 1 111 ? -6.344 1.466 6.914 1.00 89.56 111 ILE A N 1
ATOM 819 C CA . ILE A 1 111 ? -5.660 0.545 7.831 1.00 89.56 111 ILE A CA 1
ATOM 820 C C . ILE A 1 111 ? -5.353 1.249 9.156 1.00 89.56 111 ILE A C 1
ATOM 822 O O . ILE A 1 111 ? -5.680 0.711 10.212 1.00 89.56 111 ILE A O 1
ATOM 826 N N . VAL A 1 112 ? -4.782 2.459 9.127 1.00 90.44 112 VAL A N 1
ATOM 827 C CA . VAL A 1 112 ? -4.461 3.223 10.347 1.00 90.44 112 VAL A CA 1
ATOM 828 C C . VAL A 1 112 ? -5.715 3.500 11.179 1.00 90.44 112 VAL A C 1
ATOM 830 O O . VAL A 1 112 ? -5.696 3.305 12.395 1.00 90.44 112 VAL A O 1
ATOM 833 N N . THR A 1 113 ? -6.825 3.897 10.552 1.00 89.44 113 THR A N 1
ATOM 834 C CA . THR A 1 113 ? -8.099 4.100 11.258 1.00 89.44 113 THR A CA 1
ATOM 835 C C . THR A 1 113 ? -8.598 2.809 11.909 1.00 89.44 113 THR A C 1
ATOM 837 O O . THR A 1 113 ? -9.008 2.830 13.069 1.00 89.44 113 THR A O 1
ATOM 840 N N . SER A 1 114 ? -8.509 1.679 11.201 1.00 87.62 114 SER A N 1
ATOM 841 C CA . SER A 1 114 ? -8.915 0.369 11.727 1.00 87.62 114 SER A CA 1
ATOM 842 C C . SER A 1 114 ? -8.043 -0.065 12.913 1.00 87.62 114 SER A C 1
ATOM 844 O O . SER A 1 114 ? -8.566 -0.530 13.923 1.00 87.62 114 SER A O 1
ATOM 846 N N . VAL A 1 115 ? -6.724 0.149 12.838 1.00 89.12 115 VAL A N 1
ATOM 847 C CA . VAL A 1 115 ? -5.788 -0.127 13.943 1.00 89.12 115 VAL A CA 1
ATOM 848 C C . VAL A 1 115 ? -6.107 0.728 15.167 1.00 89.12 115 VAL A C 1
ATOM 850 O O . VAL A 1 115 ? -6.154 0.201 16.275 1.00 89.12 115 VAL A O 1
ATOM 853 N N . ASN A 1 116 ? -6.356 2.027 14.991 1.00 90.19 116 ASN A N 1
ATOM 854 C CA . ASN A 1 116 ? -6.672 2.918 16.110 1.00 90.19 116 ASN A CA 1
ATOM 855 C C . ASN A 1 116 ? -7.950 2.487 16.843 1.00 90.19 116 ASN A C 1
ATOM 857 O O . ASN A 1 116 ? -7.964 2.458 18.072 1.00 90.19 116 ASN A O 1
ATOM 861 N N . TYR A 1 117 ? -8.986 2.086 16.102 1.00 86.06 117 TYR A N 1
ATOM 862 C CA . TYR A 1 117 ? -10.219 1.551 16.684 1.00 86.06 117 TYR A CA 1
ATOM 863 C C . TYR A 1 117 ? -9.970 0.267 17.495 1.00 86.06 117 TYR A C 1
ATOM 865 O O . TYR A 1 117 ? -10.493 0.103 18.596 1.00 86.06 117 TYR A O 1
ATOM 873 N N . LEU A 1 118 ? -9.105 -0.624 16.997 1.00 87.62 118 LEU A N 1
ATOM 874 C CA . LEU A 1 118 ? -8.718 -1.839 17.719 1.00 87.62 118 LEU A CA 1
ATOM 875 C C . LEU A 1 118 ? -7.915 -1.554 18.991 1.00 87.62 118 LEU A C 1
ATOM 877 O O . LEU A 1 118 ? -8.103 -2.248 19.988 1.00 87.62 118 LEU A O 1
ATOM 881 N N . ILE A 1 119 ? -7.042 -0.543 18.978 1.00 88.75 119 ILE A N 1
ATOM 882 C CA . ILE A 1 119 ? -6.305 -0.111 20.174 1.00 88.75 119 ILE A CA 1
ATOM 883 C C . ILE A 1 119 ? -7.280 0.402 21.242 1.00 88.75 119 ILE A C 1
ATOM 885 O O . ILE A 1 119 ? -7.142 0.044 22.412 1.00 88.75 119 ILE A O 1
ATOM 889 N N . GLU A 1 120 ? -8.276 1.201 20.850 1.00 87.50 120 GLU A N 1
ATOM 890 C CA . GLU A 1 120 ? -9.291 1.732 21.767 1.00 87.50 120 GLU A CA 1
ATOM 891 C C . GLU A 1 120 ? -10.112 0.610 22.418 1.00 87.50 120 GLU A C 1
ATOM 893 O O . GLU A 1 120 ? -10.239 0.566 23.646 1.00 87.50 120 GLU A O 1
ATOM 898 N N . ILE A 1 121 ? -10.591 -0.353 21.622 1.00 87.00 121 ILE A N 1
ATOM 899 C CA . ILE A 1 121 ? -11.306 -1.517 22.158 1.00 87.00 121 ILE A CA 1
ATOM 900 C C . ILE A 1 121 ? -10.389 -2.373 23.038 1.00 87.00 121 ILE A C 1
ATOM 902 O O . ILE A 1 121 ? -10.801 -2.808 24.112 1.00 87.00 121 ILE A O 1
ATOM 906 N N . GLY A 1 122 ? -9.139 -2.596 22.628 1.00 84.75 122 GLY A N 1
ATOM 907 C CA . GLY A 1 122 ? -8.164 -3.347 23.418 1.00 84.75 122 GLY A CA 1
ATOM 908 C C . GLY A 1 122 ? -7.967 -2.752 24.815 1.00 84.75 122 GLY A C 1
ATOM 909 O O . GLY A 1 122 ? -8.043 -3.477 25.807 1.00 84.75 122 GLY A O 1
ATOM 910 N N . ALA A 1 123 ? -7.813 -1.427 24.904 1.00 87.88 123 ALA A N 1
ATOM 911 C CA . ALA A 1 123 ? -7.695 -0.718 26.177 1.00 87.88 123 ALA A CA 1
ATOM 912 C C . ALA A 1 123 ? -8.969 -0.830 27.034 1.00 87.88 123 ALA A C 1
ATOM 914 O O . ALA A 1 123 ? -8.889 -0.994 28.255 1.00 87.88 123 ALA A O 1
ATOM 915 N N . PHE A 1 124 ? -10.150 -0.779 26.408 1.00 85.25 124 PHE A N 1
ATOM 916 C CA . PHE A 1 124 ? -11.419 -0.991 27.103 1.00 85.25 124 PHE A CA 1
ATOM 917 C C . PHE A 1 124 ? -11.514 -2.403 27.703 1.00 85.25 124 PHE A C 1
ATOM 919 O O . PHE A 1 124 ? -11.830 -2.547 28.887 1.00 85.25 124 PHE A O 1
ATOM 926 N N . ILE A 1 125 ? -11.188 -3.438 26.920 1.00 83.81 125 ILE A N 1
ATOM 927 C CA . ILE A 1 125 ? -11.190 -4.839 27.368 1.00 83.81 125 ILE A CA 1
ATOM 928 C C . ILE A 1 125 ? -10.224 -5.039 28.536 1.00 83.81 125 ILE A C 1
ATOM 930 O O . ILE A 1 125 ? -10.569 -5.710 29.506 1.00 83.81 125 ILE A O 1
ATOM 934 N N . GLU A 1 126 ? -9.027 -4.455 28.467 1.00 87.19 126 GLU A N 1
ATOM 935 C CA . GLU A 1 126 ? -8.014 -4.582 29.518 1.00 87.19 126 GLU A CA 1
ATOM 936 C C . GLU A 1 126 ? -8.468 -3.936 30.840 1.00 87.19 126 GLU A C 1
ATOM 938 O O . GLU A 1 126 ? -8.239 -4.481 31.923 1.00 87.19 126 GLU A O 1
ATOM 943 N N . ALA A 1 127 ? -9.174 -2.803 30.771 1.00 88.12 127 ALA A N 1
ATOM 944 C CA . ALA A 1 127 ? -9.668 -2.090 31.949 1.00 88.12 127 ALA A CA 1
ATOM 945 C C . ALA A 1 127 ? -10.938 -2.708 32.571 1.00 88.12 127 ALA A C 1
ATOM 947 O O . ALA A 1 127 ? -11.213 -2.503 33.763 1.00 88.12 127 ALA A O 1
ATOM 948 N N . LEU A 1 128 ? -11.719 -3.460 31.789 1.00 85.75 128 LEU A N 1
ATOM 949 C CA . LEU A 1 128 ? -13.041 -3.952 32.180 1.00 85.75 128 LEU A CA 1
ATOM 950 C C . LEU A 1 128 ? -13.035 -4.837 33.449 1.00 85.75 128 LEU A C 1
ATOM 952 O O . LEU A 1 128 ? -13.834 -4.562 34.353 1.00 85.75 128 LEU A O 1
ATOM 956 N N . PRO A 1 129 ? -12.136 -5.834 33.615 1.00 85.62 129 PRO A N 1
ATOM 957 C CA . PRO A 1 129 ? -12.128 -6.698 34.799 1.00 85.62 129 PRO A CA 1
ATOM 958 C C . PRO A 1 129 ? -11.863 -5.934 36.100 1.00 85.62 129 PRO A C 1
ATOM 960 O O . PRO A 1 129 ? -12.488 -6.202 37.132 1.00 85.62 129 PRO A O 1
ATOM 963 N N . ALA A 1 130 ? -10.958 -4.951 36.057 1.00 88.75 130 ALA A N 1
ATOM 964 C CA . ALA A 1 130 ? -10.629 -4.123 37.212 1.00 88.75 130 ALA A CA 1
ATOM 965 C C . ALA A 1 130 ? -11.815 -3.235 37.616 1.00 88.75 130 ALA A C 1
ATOM 967 O O . ALA A 1 130 ? -12.111 -3.104 38.808 1.00 88.75 130 ALA A O 1
ATOM 968 N N . LYS A 1 131 ? -12.530 -2.667 36.633 1.00 87.31 131 LYS A N 1
ATOM 969 C CA . LYS A 1 131 ? -13.766 -1.912 36.876 1.00 87.31 131 LYS A CA 1
ATOM 970 C C . LYS A 1 131 ? -14.849 -2.802 37.488 1.00 87.31 131 LYS A C 1
ATOM 972 O O . LYS A 1 131 ? -15.369 -2.454 38.542 1.00 87.31 131 LYS A O 1
ATOM 977 N N . MET A 1 132 ? -15.134 -3.966 36.896 1.00 86.06 132 MET A N 1
ATOM 978 C CA . MET A 1 132 ? -16.147 -4.895 37.419 1.00 86.06 132 MET A CA 1
ATOM 979 C C . MET A 1 132 ? -15.837 -5.336 38.850 1.00 86.06 132 MET A C 1
ATOM 981 O O . MET A 1 132 ? -16.724 -5.338 39.697 1.00 86.06 132 MET A O 1
ATOM 985 N N . THR A 1 133 ? -14.577 -5.655 39.150 1.00 89.12 133 THR A N 1
ATOM 986 C CA . THR A 1 133 ? -14.163 -6.042 40.508 1.00 89.12 133 THR A CA 1
ATOM 987 C C . THR A 1 133 ? -14.408 -4.912 41.509 1.00 89.12 133 THR A C 1
ATOM 989 O O . THR A 1 133 ? -14.916 -5.149 42.605 1.00 89.12 133 THR A O 1
ATOM 992 N N . ARG A 1 134 ? -14.089 -3.666 41.134 1.00 89.75 134 ARG A N 1
ATOM 993 C CA . ARG A 1 134 ? -14.341 -2.488 41.975 1.00 89.75 134 ARG A CA 1
ATOM 994 C C . ARG A 1 134 ? -15.837 -2.276 42.215 1.00 89.75 134 ARG A C 1
ATOM 996 O O . ARG A 1 134 ? -16.228 -2.065 43.363 1.00 89.75 134 ARG A O 1
ATOM 1003 N N . ASP A 1 135 ? -16.650 -2.372 41.166 1.00 88.12 135 ASP A N 1
ATOM 1004 C CA . ASP A 1 135 ? -18.104 -2.197 41.237 1.00 88.12 135 ASP A CA 1
ATOM 1005 C C . ASP A 1 135 ? -18.740 -3.287 42.127 1.00 88.12 135 ASP A C 1
ATOM 1007 O O . ASP A 1 135 ? -19.504 -2.967 43.039 1.00 88.12 135 ASP A O 1
ATOM 1011 N N . ILE A 1 136 ? -18.346 -4.560 41.953 1.00 88.19 136 ILE A N 1
ATOM 1012 C CA . ILE A 1 136 ? -18.779 -5.687 42.802 1.00 88.19 136 ILE A CA 1
ATOM 1013 C C . ILE A 1 136 ? -18.427 -5.434 44.271 1.00 88.19 136 ILE A C 1
ATOM 1015 O O . ILE A 1 136 ? -19.298 -5.552 45.135 1.00 88.19 136 ILE A O 1
ATOM 1019 N N . ASN A 1 137 ? -17.176 -5.069 44.561 1.00 91.56 137 ASN A N 1
ATOM 1020 C CA . ASN A 1 137 ? -16.718 -4.848 45.933 1.00 91.56 137 ASN A CA 1
ATOM 1021 C C . ASN A 1 137 ? -17.454 -3.675 46.599 1.00 91.56 137 ASN A C 1
ATOM 1023 O O . ASN A 1 137 ? -17.839 -3.768 47.765 1.00 91.56 137 ASN A O 1
ATOM 1027 N N . SER A 1 138 ? -17.686 -2.584 45.862 1.00 90.56 138 SER A N 1
ATOM 1028 C CA . SER A 1 138 ? -18.424 -1.424 46.370 1.00 90.56 138 SER A CA 1
ATOM 1029 C C . SER A 1 138 ? -19.873 -1.788 46.700 1.00 90.56 138 SER A C 1
ATOM 1031 O O . SER A 1 138 ? -20.344 -1.506 47.803 1.00 90.56 138 SER A O 1
ATOM 1033 N N . VAL A 1 139 ? -20.552 -2.506 45.801 1.00 90.81 139 VAL A N 1
ATOM 1034 C CA . VAL A 1 139 ? -21.921 -2.993 46.021 1.00 90.81 139 VAL A CA 1
ATOM 1035 C C . VAL A 1 139 ? -21.991 -3.937 47.221 1.00 90.81 139 VAL A C 1
ATOM 1037 O O . VAL A 1 139 ? -22.881 -3.789 48.058 1.00 90.81 139 VAL A O 1
ATOM 1040 N N . GLN A 1 140 ? -21.051 -4.877 47.351 1.00 90.25 140 GLN A N 1
ATOM 1041 C CA . GLN A 1 140 ? -20.994 -5.782 48.502 1.00 90.25 140 GLN A CA 1
ATOM 1042 C C . GLN A 1 140 ? -20.817 -5.025 49.824 1.00 90.25 140 GLN A C 1
ATOM 1044 O O . GLN A 1 140 ? -21.506 -5.343 50.794 1.00 90.25 140 GLN A O 1
ATOM 1049 N N . SER A 1 141 ? -19.954 -4.004 49.857 1.00 92.88 141 SER A N 1
ATOM 1050 C CA . SER A 1 141 ? -19.751 -3.165 51.045 1.00 92.88 141 SER A CA 1
ATOM 1051 C C . SER A 1 141 ? -21.034 -2.437 51.446 1.00 92.88 141 SER A C 1
ATOM 1053 O O . SER A 1 141 ? -21.451 -2.513 52.598 1.00 92.88 141 SER A O 1
ATOM 1055 N N . VAL A 1 142 ? -21.714 -1.801 50.487 1.00 93.25 142 VAL A N 1
ATOM 1056 C CA . VAL A 1 142 ? -22.957 -1.063 50.757 1.00 93.25 142 VAL A CA 1
ATOM 1057 C C . VAL A 1 142 ? -24.082 -2.005 51.199 1.00 93.25 142 VAL A C 1
ATOM 1059 O O . VAL A 1 142 ? -24.822 -1.699 52.130 1.00 93.25 142 VAL A O 1
ATOM 1062 N N . VAL A 1 143 ? -24.214 -3.181 50.578 1.00 91.56 143 VAL A N 1
ATOM 1063 C CA . VAL A 1 143 ? -25.216 -4.183 50.987 1.00 91.56 143 VAL A CA 1
ATOM 1064 C C . VAL A 1 143 ? -24.948 -4.690 52.406 1.00 91.56 143 VAL A C 1
ATOM 1066 O O . VAL A 1 143 ? -25.898 -4.902 53.166 1.00 91.56 143 VAL A O 1
ATOM 1069 N N . LYS A 1 144 ? -23.676 -4.859 52.783 1.00 93.75 144 LYS A N 1
ATOM 1070 C CA . LYS A 1 144 ? -23.287 -5.227 54.145 1.00 93.75 144 LYS A CA 1
ATOM 1071 C C . LYS A 1 144 ? -23.686 -4.141 55.148 1.00 93.75 144 LYS A C 1
ATOM 1073 O O . LYS A 1 144 ? -24.390 -4.454 56.102 1.00 93.75 144 LYS A O 1
ATOM 1078 N N . GLU A 1 145 ? -23.344 -2.879 54.886 1.00 95.12 145 GLU A N 1
ATOM 1079 C CA . GLU A 1 145 ? -23.723 -1.741 55.742 1.00 95.12 145 GLU A CA 1
ATOM 1080 C C . GLU A 1 145 ? -25.245 -1.609 55.897 1.00 95.12 145 GLU A C 1
ATOM 1082 O O . GLU A 1 145 ? -25.752 -1.417 56.999 1.00 95.12 145 GLU A O 1
ATOM 1087 N N . ILE A 1 146 ? -26.005 -1.777 54.809 1.00 95.06 146 ILE A N 1
ATOM 1088 C CA . ILE A 1 146 ? -27.475 -1.781 54.852 1.00 95.06 146 ILE A CA 1
ATOM 1089 C C . ILE A 1 146 ? -28.000 -2.914 55.744 1.00 95.06 146 ILE A C 1
ATOM 1091 O O . ILE A 1 146 ? -28.990 -2.734 56.458 1.00 95.06 146 ILE A O 1
ATOM 1095 N N . THR A 1 147 ? -27.364 -4.085 55.708 1.00 92.75 147 THR A N 1
ATOM 1096 C CA . THR A 1 147 ? -27.764 -5.236 56.528 1.00 92.75 147 THR A CA 1
ATOM 1097 C C . THR A 1 147 ? -27.508 -4.956 58.009 1.00 92.75 147 THR A C 1
ATOM 1099 O O . THR A 1 147 ? -28.430 -5.086 58.811 1.00 92.75 147 THR A O 1
ATOM 1102 N N . GLU A 1 148 ? -26.317 -4.461 58.354 1.00 95.00 148 GLU A N 1
ATOM 1103 C CA . GLU A 1 148 ? -25.954 -4.071 59.725 1.00 95.00 148 GLU A CA 1
ATOM 1104 C C . GLU A 1 148 ? -26.887 -2.971 60.271 1.00 95.00 148 GLU A C 1
ATOM 1106 O O . GLU A 1 148 ? -27.392 -3.060 61.392 1.00 95.00 148 GLU A O 1
ATOM 1111 N N . LEU A 1 149 ? -27.210 -1.957 59.458 1.00 95.12 149 LEU A N 1
ATOM 1112 C CA . LEU A 1 149 ? -28.173 -0.915 59.833 1.00 95.12 149 LEU A CA 1
ATOM 1113 C C . LEU A 1 149 ? -29.589 -1.470 60.037 1.00 95.12 149 LEU A C 1
ATOM 1115 O O . LEU A 1 149 ? -30.299 -1.017 60.935 1.00 95.12 149 LEU A O 1
ATOM 1119 N N . SER A 1 150 ? -30.006 -2.453 59.238 1.00 94.38 150 SER A N 1
ATOM 1120 C CA . SER A 1 150 ? -31.324 -3.086 59.383 1.00 94.38 150 SER A CA 1
ATOM 1121 C C . SER A 1 150 ? -31.438 -3.862 60.701 1.00 94.38 150 SER A C 1
ATOM 1123 O O . SER A 1 150 ? -32.475 -3.797 61.361 1.00 94.38 150 SER A O 1
ATOM 1125 N N . GLU A 1 151 ? -30.368 -4.538 61.133 1.00 94.25 151 GLU A N 1
ATOM 1126 C CA . GLU A 1 151 ? -30.305 -5.227 62.432 1.00 94.25 151 GLU A CA 1
ATOM 1127 C C . GLU A 1 151 ? -30.396 -4.245 63.613 1.00 94.25 151 GLU A C 1
ATOM 1129 O O . GLU A 1 151 ? -31.130 -4.482 64.582 1.00 94.25 151 GLU A O 1
ATOM 1134 N N . LEU A 1 152 ? -29.709 -3.101 63.519 1.00 94.94 152 LEU A N 1
ATOM 1135 C CA . LEU A 1 152 ? -29.794 -2.033 64.519 1.00 94.94 152 LEU A CA 1
ATOM 1136 C C . LEU A 1 152 ? -31.208 -1.450 64.608 1.00 94.94 152 LEU A C 1
ATOM 1138 O O . LEU A 1 152 ? -31.736 -1.276 65.707 1.00 94.94 152 LEU A O 1
ATOM 1142 N N . VAL A 1 153 ? -31.849 -1.192 63.465 1.00 95.56 153 VAL A N 1
ATOM 1143 C CA . VAL A 1 153 ? -33.237 -0.706 63.411 1.00 95.56 153 VAL A CA 1
ATOM 1144 C C . VAL A 1 153 ? -34.201 -1.726 64.019 1.00 95.56 153 VAL A C 1
ATOM 1146 O O . VAL A 1 153 ? -35.065 -1.343 64.808 1.00 95.56 153 VAL A O 1
ATOM 1149 N N . GLY A 1 154 ? -34.013 -3.021 63.745 1.00 93.69 154 GLY A N 1
ATOM 1150 C CA . GLY A 1 154 ? -34.781 -4.093 64.384 1.00 93.69 154 GLY A CA 1
ATOM 1151 C C . GLY A 1 154 ? -34.618 -4.113 65.909 1.00 93.69 154 GLY A C 1
ATOM 1152 O O . GLY A 1 154 ? -35.597 -4.262 66.641 1.00 93.69 154 GLY A O 1
ATOM 1153 N N . SER A 1 155 ? -33.403 -3.867 66.403 1.00 95.56 155 SER A N 1
ATOM 1154 C CA . SER A 1 155 ? -33.127 -3.742 67.842 1.00 95.56 155 SER A CA 1
ATOM 1155 C C . SER A 1 155 ? -33.833 -2.530 68.462 1.00 95.56 155 SER A C 1
ATOM 1157 O O . SER A 1 155 ? -34.439 -2.646 69.528 1.00 95.56 155 SER A O 1
ATOM 1159 N N . VAL A 1 156 ? -33.836 -1.377 67.779 1.00 93.81 156 VAL A N 1
ATOM 1160 C CA . VAL A 1 156 ? -34.590 -0.182 68.209 1.00 93.81 156 VAL A CA 1
ATOM 1161 C C . VAL A 1 156 ? -36.089 -0.472 68.275 1.00 93.81 156 VAL A C 1
ATOM 1163 O O . VAL A 1 156 ? -36.760 -0.065 69.225 1.00 93.81 156 VAL A O 1
ATOM 1166 N N . GLN A 1 157 ? -36.617 -1.213 67.303 1.00 94.00 157 GLN A N 1
ATOM 1167 C CA . GLN A 1 157 ? -38.024 -1.593 67.263 1.00 94.00 157 GLN A CA 1
ATOM 1168 C C . GLN A 1 157 ? -38.394 -2.539 68.414 1.00 94.00 157 GLN A C 1
ATOM 1170 O O . GLN A 1 157 ? -39.432 -2.352 69.051 1.00 94.00 157 GLN A O 1
ATOM 1175 N N . ALA A 1 158 ? -37.516 -3.486 68.759 1.00 94.19 158 ALA A N 1
ATOM 1176 C CA . ALA A 1 158 ? -37.679 -4.343 69.931 1.00 94.19 158 ALA A CA 1
ATOM 1177 C C . ALA A 1 158 ? -37.673 -3.543 71.250 1.00 94.19 158 ALA A C 1
ATOM 1179 O O . ALA A 1 158 ? -38.561 -3.732 72.083 1.00 94.19 158 ALA A O 1
ATOM 1180 N N . ILE A 1 159 ? -36.737 -2.598 71.416 1.00 93.88 159 ILE A N 1
ATOM 1181 C CA . ILE A 1 159 ? -36.667 -1.710 72.594 1.00 93.88 159 ILE A CA 1
ATOM 1182 C C . ILE A 1 159 ? -37.922 -0.839 72.700 1.00 93.88 159 ILE A C 1
ATOM 1184 O O . ILE A 1 159 ? -38.466 -0.662 73.792 1.00 93.88 159 ILE A O 1
ATOM 1188 N N . SER A 1 160 ? -38.403 -0.316 71.573 1.00 94.88 160 SER A N 1
ATOM 1189 C CA . SER A 1 160 ? -39.637 0.462 71.491 1.00 94.88 160 SER A CA 1
ATOM 1190 C C . SER A 1 160 ? -40.847 -0.373 71.931 1.00 94.88 160 SER A C 1
ATOM 1192 O O . SER A 1 160 ? -41.599 0.071 72.798 1.00 94.88 160 SER A O 1
ATOM 1194 N N . MET A 1 161 ? -41.002 -1.609 71.442 1.00 92.75 161 MET A N 1
ATOM 1195 C CA . MET A 1 161 ? -42.076 -2.508 71.890 1.00 92.75 161 MET A CA 1
ATOM 1196 C C . MET A 1 161 ? -41.979 -2.829 73.385 1.00 92.75 161 MET A C 1
ATOM 1198 O O . MET A 1 161 ? -42.986 -2.799 74.094 1.00 92.75 161 MET A O 1
ATOM 1202 N N . GLN A 1 162 ? -40.774 -3.098 73.890 1.00 95.00 162 GLN A N 1
ATOM 1203 C CA . GLN A 1 162 ? -40.564 -3.387 75.306 1.00 95.00 162 GLN A CA 1
ATOM 1204 C C . GLN A 1 162 ? -40.899 -2.170 76.181 1.00 95.00 162 GLN A C 1
ATOM 1206 O O . GLN A 1 162 ? -41.605 -2.305 77.180 1.00 95.00 162 GLN A O 1
ATOM 1211 N N . SER A 1 163 ? -40.472 -0.975 75.767 1.00 94.00 163 SER A N 1
ATOM 1212 C CA . SER A 1 163 ? -40.805 0.300 76.418 1.00 94.00 163 SER A CA 1
ATOM 1213 C C . SER A 1 163 ? -42.309 0.563 76.406 1.00 94.00 163 SER A C 1
ATOM 1215 O O . SER A 1 163 ? -42.866 0.998 77.411 1.00 94.00 163 SER A O 1
ATOM 1217 N N . HIS A 1 164 ? -42.987 0.240 75.302 1.00 92.38 164 HIS A N 1
ATOM 1218 C CA . HIS A 1 164 ? -44.437 0.358 75.186 1.00 92.38 164 HIS A CA 1
ATOM 1219 C C . HIS A 1 164 ? -45.167 -0.554 76.186 1.00 92.38 164 HIS A C 1
ATOM 1221 O O . HIS A 1 164 ? -46.094 -0.112 76.862 1.00 92.38 164 HIS A O 1
ATOM 1227 N N . LEU A 1 165 ? -44.719 -1.805 76.340 1.00 93.44 165 LEU A N 1
ATOM 1228 C CA . LEU A 1 165 ? -45.269 -2.738 77.331 1.00 93.44 165 LEU A CA 1
ATOM 1229 C C . LEU A 1 165 ? -44.994 -2.286 78.774 1.00 93.44 165 LEU A C 1
ATOM 1231 O O . LEU A 1 165 ? -45.888 -2.343 79.617 1.00 93.44 165 LEU A O 1
ATOM 1235 N N . LEU A 1 166 ? -43.784 -1.795 79.060 1.00 92.94 166 LEU A N 1
ATOM 1236 C CA . LEU A 1 166 ? -43.429 -1.201 80.356 1.00 92.94 166 LEU A CA 1
ATOM 1237 C C . LEU A 1 166 ? -44.317 0.002 80.692 1.00 92.94 166 LEU A C 1
ATOM 1239 O O . LEU A 1 166 ? -44.801 0.110 81.817 1.00 92.94 166 LEU A O 1
ATOM 1243 N N . ALA A 1 167 ? -44.569 0.869 79.712 1.00 93.31 167 ALA A N 1
ATOM 1244 C CA . ALA A 1 167 ? -45.444 2.024 79.848 1.00 93.31 167 ALA A CA 1
ATOM 1245 C C . ALA A 1 167 ? -46.893 1.615 80.154 1.00 93.31 167 ALA A C 1
ATOM 1247 O O . ALA A 1 167 ? -47.512 2.182 81.051 1.00 93.31 167 ALA A O 1
ATOM 1248 N N . ILE A 1 168 ? -47.418 0.584 79.482 1.00 90.25 168 ILE A N 1
ATOM 1249 C CA . ILE A 1 168 ? -48.746 0.022 79.780 1.00 90.25 168 ILE A CA 1
ATOM 1250 C C . ILE A 1 168 ? -48.795 -0.518 81.214 1.00 90.25 168 ILE A C 1
ATOM 1252 O O . ILE A 1 168 ? -49.713 -0.184 81.963 1.00 90.25 168 ILE A O 1
ATOM 1256 N N . ASN A 1 169 ? -47.791 -1.297 81.625 1.00 91.06 169 ASN A N 1
ATOM 1257 C CA . ASN A 1 169 ? -47.718 -1.837 82.984 1.00 91.06 169 ASN A CA 1
ATOM 1258 C C . ASN A 1 169 ? -47.663 -0.715 84.038 1.00 91.06 169 ASN A C 1
ATOM 1260 O O . ASN A 1 169 ? -48.361 -0.780 85.050 1.00 91.06 169 ASN A O 1
ATOM 1264 N N . ALA A 1 170 ? -46.899 0.349 83.777 1.00 90.06 170 ALA A N 1
ATOM 1265 C CA . ALA A 1 170 ? -46.820 1.520 84.647 1.00 90.06 170 ALA A CA 1
ATOM 1266 C C . ALA A 1 170 ? -48.134 2.322 84.688 1.00 90.06 170 ALA A C 1
ATOM 1268 O O . ALA A 1 170 ? -48.525 2.801 85.752 1.00 90.06 170 ALA A O 1
ATOM 1269 N N . ALA A 1 171 ? -48.847 2.446 83.564 1.00 89.62 171 ALA A N 1
ATOM 1270 C CA . ALA A 1 171 ? -50.148 3.112 83.502 1.00 89.62 171 ALA A CA 1
ATOM 1271 C C . ALA A 1 171 ? -51.225 2.348 84.295 1.00 89.62 171 ALA A C 1
ATOM 1273 O O . ALA A 1 171 ? -52.047 2.968 84.981 1.00 89.62 171 ALA A O 1
ATOM 1274 N N . ILE A 1 172 ? -51.196 1.010 84.242 1.00 87.56 172 ILE A N 1
ATOM 1275 C CA . ILE A 1 172 ? -52.067 0.133 85.038 1.00 87.56 172 ILE A CA 1
ATOM 1276 C C . ILE A 1 172 ? -51.777 0.322 86.531 1.00 87.56 172 ILE A C 1
ATOM 1278 O O . ILE A 1 172 ? -52.697 0.607 87.299 1.00 87.56 172 ILE A O 1
ATOM 1282 N N . GLU A 1 173 ? -50.512 0.240 86.948 1.00 89.56 173 GLU A N 1
ATOM 1283 C CA . GLU A 1 173 ? -50.153 0.345 88.368 1.00 89.56 173 GLU A CA 1
ATOM 1284 C C . GLU A 1 173 ? -50.376 1.765 88.920 1.00 89.56 173 GLU A C 1
ATOM 1286 O O . GLU A 1 173 ? -50.883 1.935 90.029 1.00 89.56 173 GLU A O 1
ATOM 1291 N N . GLY A 1 174 ? -50.119 2.798 88.109 1.00 88.25 174 GLY A N 1
ATOM 1292 C CA . GLY A 1 174 ? -50.454 4.189 88.425 1.00 88.25 174 GLY A CA 1
ATOM 1293 C C . GLY A 1 174 ? -51.961 4.427 88.574 1.00 88.25 174 GLY A C 1
ATOM 1294 O O . GLY A 1 174 ? -52.377 5.251 89.386 1.00 88.25 174 GLY A O 1
ATOM 1295 N N . SER A 1 175 ? -52.797 3.675 87.849 1.00 88.00 175 SER A N 1
ATOM 1296 C CA . SER A 1 175 ? -54.255 3.683 88.040 1.00 88.00 175 SER A CA 1
ATOM 1297 C C . SER A 1 175 ? -54.666 2.937 89.314 1.00 88.00 175 SER A C 1
ATOM 1299 O O . SER A 1 175 ? -55.594 3.363 90.003 1.00 88.00 175 SER A O 1
ATOM 1301 N N . ARG A 1 176 ? -53.943 1.869 89.672 1.00 87.31 176 ARG A N 1
ATOM 1302 C CA . ARG A 1 176 ? -54.180 1.062 90.879 1.00 87.31 176 ARG A CA 1
ATOM 1303 C C . ARG A 1 176 ? -53.827 1.796 92.177 1.00 87.31 176 ARG A C 1
ATOM 1305 O O . ARG A 1 176 ? -54.502 1.603 93.182 1.00 87.31 176 ARG A O 1
ATOM 1312 N N . ALA A 1 177 ? -52.829 2.680 92.147 1.00 87.94 177 ALA A N 1
ATOM 1313 C CA . ALA A 1 177 ? -52.415 3.513 93.281 1.00 87.94 177 ALA A CA 1
ATOM 1314 C C . ALA A 1 177 ? -53.348 4.715 93.576 1.00 87.94 177 ALA A C 1
ATOM 1316 O O . ALA A 1 177 ? -53.102 5.476 94.517 1.00 87.94 177 ALA A O 1
ATOM 1317 N N . GLY A 1 178 ? -54.415 4.918 92.791 1.00 83.56 178 GLY A N 1
ATOM 1318 C CA . GLY A 1 178 ? -55.404 5.973 93.033 1.00 83.56 178 GLY A CA 1
ATOM 1319 C C . GLY A 1 178 ? -54.809 7.394 92.942 1.00 83.56 178 GLY A C 1
ATOM 1320 O O . GLY A 1 178 ? -54.066 7.682 92.002 1.00 83.56 178 GLY A O 1
ATOM 1321 N N . PRO A 1 179 ? -55.108 8.314 93.884 1.00 81.94 179 PRO A N 1
ATOM 1322 C CA . PRO A 1 179 ? -54.614 9.697 93.838 1.00 81.94 179 PRO A CA 1
ATOM 1323 C C . PRO A 1 179 ? -53.082 9.816 93.872 1.00 81.94 179 PRO A C 1
ATOM 1325 O O . PRO A 1 179 ? -52.524 10.710 93.239 1.00 81.94 179 PRO A O 1
ATOM 1328 N N . ALA A 1 180 ? -52.395 8.897 94.563 1.00 83.12 180 ALA A N 1
ATOM 1329 C CA . ALA A 1 180 ? -50.937 8.901 94.693 1.00 83.12 180 ALA A CA 1
ATOM 1330 C C . ALA A 1 180 ? -50.209 8.544 93.379 1.00 83.12 180 ALA A C 1
ATOM 1332 O O . ALA A 1 180 ? -49.050 8.909 93.199 1.00 83.12 180 ALA A O 1
ATOM 1333 N N . GLY A 1 181 ? -50.886 7.867 92.442 1.00 86.38 181 GLY A N 1
ATOM 1334 C CA . GLY A 1 181 ? -50.331 7.446 91.149 1.00 86.38 181 GLY A CA 1
ATOM 1335 C C . GLY A 1 181 ? -50.560 8.421 89.988 1.00 86.38 181 GLY A C 1
ATOM 1336 O O . GLY A 1 181 ? -50.142 8.137 88.865 1.00 86.38 181 GLY A O 1
ATOM 1337 N N . ALA A 1 182 ? -51.205 9.573 90.217 1.00 83.50 182 ALA A N 1
ATOM 1338 C CA . ALA A 1 182 ? -51.609 10.495 89.150 1.00 83.50 182 ALA A CA 1
ATOM 1339 C C . ALA A 1 182 ? -50.431 11.007 88.296 1.00 83.50 182 ALA A C 1
ATOM 1341 O O . ALA A 1 182 ? -50.524 11.005 87.069 1.00 83.50 182 ALA A O 1
ATOM 1342 N N . ALA A 1 183 ? -49.311 11.382 88.925 1.00 84.25 183 ALA A N 1
ATOM 1343 C CA . ALA A 1 183 ? -48.097 11.802 88.218 1.00 84.25 183 ALA A CA 1
ATOM 1344 C C . ALA A 1 183 ? -47.447 10.642 87.438 1.00 84.25 183 ALA A C 1
ATOM 1346 O O . ALA A 1 183 ? -46.993 10.827 86.312 1.00 84.25 183 ALA A O 1
ATOM 1347 N N . PHE A 1 184 ? -47.478 9.428 87.998 1.00 86.06 184 PHE A N 1
ATOM 1348 C CA . PHE A 1 184 ? -46.952 8.217 87.359 1.00 86.06 184 PHE A CA 1
ATOM 1349 C C . PHE A 1 184 ? -47.714 7.859 86.079 1.00 86.06 184 PHE A C 1
ATOM 1351 O O . PHE A 1 184 ? -47.113 7.442 85.094 1.00 86.06 184 PHE A O 1
ATOM 1358 N N . ARG A 1 185 ? -49.033 8.076 86.066 1.00 87.81 185 ARG A N 1
ATOM 1359 C CA . ARG A 1 185 ? -49.885 7.819 84.899 1.00 87.81 185 ARG A CA 1
ATOM 1360 C C . ARG A 1 185 ? -49.596 8.775 83.736 1.00 87.81 185 ARG A C 1
ATOM 1362 O O . ARG A 1 185 ? -49.643 8.347 82.589 1.00 87.81 185 ARG A O 1
ATOM 1369 N N . ILE A 1 186 ? -49.264 10.038 84.027 1.00 89.25 186 ILE A N 1
ATOM 1370 C CA . ILE A 1 186 ? -48.853 11.020 83.006 1.00 89.25 186 ILE A CA 1
ATOM 1371 C C . ILE A 1 186 ? -47.520 10.597 82.379 1.00 89.25 186 ILE A C 1
ATOM 1373 O O . ILE A 1 186 ? -47.409 10.535 81.159 1.00 89.25 186 ILE A O 1
ATOM 1377 N N . VAL A 1 187 ? -46.533 10.232 83.205 1.00 91.56 187 VAL A N 1
ATOM 1378 C CA . VAL A 1 187 ? -45.224 9.754 82.725 1.00 91.56 187 VAL A CA 1
ATOM 1379 C C . VAL A 1 187 ? -45.362 8.467 81.905 1.00 91.56 187 VAL A C 1
ATOM 1381 O O . VAL A 1 187 ? -44.700 8.314 80.882 1.00 91.56 187 VAL A O 1
ATOM 1384 N N . ALA A 1 188 ? -46.235 7.550 82.327 1.00 93.00 188 ALA A N 1
ATOM 1385 C CA . ALA A 1 188 ? -46.501 6.313 81.604 1.00 93.00 188 ALA A CA 1
ATOM 1386 C C . ALA A 1 188 ? -47.128 6.563 80.222 1.00 93.00 188 ALA A C 1
ATOM 1388 O O . ALA A 1 188 ? -46.693 5.955 79.247 1.00 93.00 188 ALA A O 1
ATOM 1389 N N . GLU A 1 189 ? -48.097 7.476 80.104 1.00 92.00 189 GLU A N 1
ATOM 1390 C CA . GLU A 1 189 ? -48.692 7.811 78.803 1.00 92.00 189 GLU A CA 1
ATOM 1391 C C . GLU A 1 189 ? -47.683 8.494 77.867 1.00 92.00 189 GLU A C 1
ATOM 1393 O O . GLU A 1 189 ? -47.608 8.147 76.688 1.00 92.00 189 GLU A O 1
ATOM 1398 N N . GLU A 1 190 ? -46.837 9.381 78.397 1.00 94.19 190 GLU A N 1
ATOM 1399 C CA . GLU A 1 190 ? -45.777 10.023 77.613 1.00 94.19 190 GLU A CA 1
ATOM 1400 C C . GLU A 1 190 ? -44.737 8.999 77.122 1.00 94.19 190 GLU A C 1
ATOM 1402 O O . GLU A 1 190 ? -44.353 9.005 75.951 1.00 94.19 190 GLU A O 1
ATOM 1407 N N . MET A 1 191 ? -44.340 8.041 77.972 1.00 94.38 191 MET A N 1
ATOM 1408 C CA . MET A 1 191 ? -43.487 6.918 77.561 1.00 94.38 191 MET A CA 1
ATOM 1409 C C . MET A 1 191 ? -44.154 6.047 76.491 1.00 94.38 191 MET A C 1
ATOM 1411 O O . MET A 1 191 ? -43.481 5.592 75.566 1.00 94.38 191 MET A O 1
ATOM 1415 N N . ARG A 1 192 ? -45.468 5.813 76.594 1.00 93.19 192 ARG A N 1
ATOM 1416 C CA . ARG A 1 192 ? -46.233 5.021 75.621 1.00 93.19 192 ARG A CA 1
ATOM 1417 C C . ARG A 1 192 ? -46.226 5.685 74.245 1.00 93.19 192 ARG A C 1
ATOM 1419 O O . ARG A 1 192 ? -45.998 4.998 73.245 1.00 93.19 192 ARG A O 1
ATOM 1426 N N . LEU A 1 193 ? -46.446 7.000 74.207 1.00 93.94 193 LEU A N 1
ATOM 1427 C CA . LEU A 1 193 ? -46.384 7.835 73.006 1.00 93.94 193 LEU A CA 1
ATOM 1428 C C . LEU A 1 193 ? -44.973 7.876 72.415 1.00 93.94 193 LEU A C 1
ATOM 1430 O O . LEU A 1 193 ? -44.817 7.667 71.211 1.00 93.94 193 LEU A O 1
ATOM 1434 N N . LEU A 1 194 ? -43.947 8.071 73.248 1.00 94.44 194 LEU A N 1
ATOM 1435 C CA . LEU A 1 194 ? -42.552 8.076 72.809 1.00 94.44 194 LEU A CA 1
ATOM 1436 C C . LEU A 1 194 ? -42.160 6.728 72.195 1.00 94.44 194 LEU A C 1
ATOM 1438 O O . LEU A 1 194 ? -41.606 6.692 71.100 1.00 94.44 194 LEU A O 1
ATOM 1442 N N . ALA A 1 195 ? -42.525 5.623 72.849 1.00 94.50 195 ALA A N 1
ATOM 1443 C CA . ALA A 1 195 ? -42.298 4.278 72.340 1.00 94.50 195 ALA A CA 1
ATOM 1444 C C . ALA A 1 195 ? -43.002 4.053 70.993 1.00 94.50 195 ALA A C 1
ATOM 1446 O O . ALA A 1 195 ? -42.363 3.591 70.048 1.00 94.50 195 ALA A O 1
ATOM 1447 N N . ALA A 1 196 ? -44.279 4.430 70.863 1.00 93.12 196 ALA A N 1
ATOM 1448 C CA . ALA A 1 196 ? -45.017 4.318 69.603 1.00 93.12 196 ALA A CA 1
ATOM 1449 C C . ALA A 1 196 ? -44.380 5.158 68.480 1.00 93.12 196 ALA A C 1
ATOM 1451 O O . ALA A 1 196 ? -44.256 4.695 67.343 1.00 93.12 196 ALA A O 1
ATOM 1452 N N . ASN A 1 197 ? -43.916 6.367 68.802 1.00 95.31 197 ASN A N 1
ATOM 1453 C CA . ASN A 1 197 ? -43.220 7.229 67.855 1.00 95.31 197 ASN A CA 1
ATOM 1454 C C . ASN A 1 197 ? -41.872 6.623 67.423 1.00 95.31 197 ASN A C 1
ATOM 1456 O O . ASN A 1 197 ? -41.579 6.577 66.231 1.00 95.31 197 ASN A O 1
ATOM 1460 N N . SER A 1 198 ? -41.087 6.073 68.358 1.00 94.69 198 SER A N 1
ATOM 1461 C CA . SER A 1 198 ? -39.848 5.350 68.042 1.00 94.69 198 SER A CA 1
ATOM 1462 C C . SER A 1 198 ? -40.089 4.151 67.121 1.00 94.69 198 SER A C 1
ATOM 1464 O O . SER A 1 198 ? -39.306 3.945 66.198 1.00 94.69 198 SER A O 1
ATOM 1466 N N . SER A 1 199 ? -41.183 3.405 67.319 1.00 94.06 199 SER A N 1
ATOM 1467 C CA . SER A 1 199 ? -41.569 2.291 66.440 1.00 94.06 199 SER A CA 1
ATOM 1468 C C . SER A 1 199 ? -41.842 2.780 65.014 1.00 94.06 199 SER A C 1
ATOM 1470 O O . SER A 1 199 ? -41.249 2.293 64.056 1.00 94.06 199 SER A O 1
ATOM 1472 N N . SER A 1 200 ? -42.652 3.836 64.885 1.00 95.06 200 SER A N 1
ATOM 1473 C CA . SER A 1 200 ? -42.985 4.458 63.596 1.00 95.06 200 SER A CA 1
ATOM 1474 C C . SER A 1 200 ? -41.752 4.999 62.861 1.00 95.06 200 SER A C 1
ATOM 1476 O O . SER A 1 200 ? -41.635 4.875 61.639 1.00 95.06 200 SER A O 1
ATOM 1478 N N . VAL A 1 201 ? -40.801 5.593 63.589 1.00 95.00 201 VAL A N 1
ATOM 1479 C CA . VAL A 1 201 ? -39.526 6.049 63.018 1.00 95.00 201 VAL A CA 1
ATOM 1480 C C . VAL A 1 201 ? -38.680 4.861 62.554 1.00 95.00 201 VAL A C 1
ATOM 1482 O O . VAL A 1 201 ? -38.165 4.904 61.436 1.00 95.00 201 VAL A O 1
ATOM 1485 N N . ALA A 1 202 ? -38.578 3.794 63.352 1.00 94.56 202 ALA A N 1
ATOM 1486 C CA . ALA A 1 202 ? -37.857 2.578 62.977 1.00 94.56 202 ALA A CA 1
ATOM 1487 C C . ALA A 1 202 ? -38.425 1.953 61.687 1.00 94.56 202 ALA A C 1
ATOM 1489 O O . ALA A 1 202 ? -37.663 1.683 60.758 1.00 94.56 202 ALA A O 1
ATOM 1490 N N . ASP A 1 203 ? -39.751 1.850 61.556 1.00 93.88 203 ASP A N 1
ATOM 1491 C CA . ASP A 1 203 ? -40.412 1.342 60.343 1.00 93.88 203 ASP A CA 1
ATOM 1492 C C . ASP A 1 203 ? -40.082 2.172 59.092 1.00 93.88 203 ASP A C 1
ATOM 1494 O O . ASP A 1 203 ? -39.832 1.633 58.004 1.00 93.88 203 ASP A O 1
ATOM 1498 N N . LYS A 1 204 ? -40.049 3.504 59.230 1.00 95.06 204 LYS A N 1
ATOM 1499 C CA . LYS A 1 204 ? -39.680 4.413 58.134 1.00 95.06 204 LYS A CA 1
ATOM 1500 C C . LYS A 1 204 ? -38.219 4.245 57.723 1.00 95.06 204 LYS A C 1
ATOM 1502 O O . LYS A 1 204 ? -37.940 4.255 56.520 1.00 95.06 204 LYS A O 1
ATOM 1507 N N . ILE A 1 205 ? -37.307 4.077 58.684 1.00 95.19 205 ILE A N 1
ATOM 1508 C CA . ILE A 1 205 ? -35.884 3.827 58.409 1.00 95.19 205 ILE A CA 1
ATOM 1509 C C . ILE A 1 205 ? -35.719 2.475 57.710 1.00 95.19 205 ILE A C 1
ATOM 1511 O O . ILE A 1 205 ? -35.070 2.419 56.667 1.00 95.19 205 ILE A O 1
ATOM 1515 N N . ASN A 1 206 ? -36.369 1.417 58.204 1.00 93.38 206 ASN A N 1
ATOM 1516 C CA . ASN A 1 206 ? -36.332 0.090 57.587 1.00 93.38 206 ASN A CA 1
ATOM 1517 C C . ASN A 1 206 ? -36.847 0.125 56.136 1.00 93.38 206 ASN A C 1
ATOM 1519 O O . ASN A 1 206 ? -36.212 -0.379 55.212 1.00 93.38 206 ASN A O 1
ATOM 1523 N N . SER A 1 207 ? -37.956 0.831 55.901 1.00 94.81 207 SER A N 1
ATOM 1524 C CA . SER A 1 207 ? -38.480 1.062 54.549 1.00 94.81 207 SER A CA 1
ATOM 1525 C C . SER A 1 207 ? -37.486 1.822 53.657 1.00 94.81 207 SER A C 1
ATOM 1527 O O . SER A 1 207 ? -37.400 1.562 52.457 1.00 94.81 207 SER A O 1
ATOM 1529 N N . GLY A 1 208 ? -36.739 2.776 54.221 1.00 95.44 208 GLY A N 1
ATOM 1530 C CA . GLY A 1 208 ? -35.659 3.491 53.537 1.00 95.44 208 GLY A CA 1
ATOM 1531 C C . GLY A 1 208 ? -34.484 2.587 53.164 1.00 95.44 208 GLY A C 1
ATOM 1532 O O . GLY A 1 208 ? -34.042 2.627 52.018 1.00 95.44 208 GLY A O 1
ATOM 1533 N N . LEU A 1 209 ? -34.041 1.729 54.086 1.00 94.94 209 LEU A N 1
ATOM 1534 C CA . LEU A 1 209 ? -32.986 0.732 53.870 1.00 94.94 209 LEU A CA 1
ATOM 1535 C C . LEU A 1 209 ? -33.354 -0.262 52.764 1.00 94.94 209 LEU A C 1
ATOM 1537 O O . LEU A 1 209 ? -32.542 -0.523 51.879 1.00 94.94 209 LEU A O 1
ATOM 1541 N N . LEU A 1 210 ? -34.599 -0.748 52.745 1.00 92.50 210 LEU A N 1
ATOM 1542 C CA . LEU A 1 210 ? -35.094 -1.620 51.674 1.00 92.50 210 LEU A CA 1
ATOM 1543 C C . LEU A 1 210 ? -35.066 -0.929 50.303 1.00 92.50 210 LEU A C 1
ATOM 1545 O O . LEU A 1 210 ? -34.658 -1.538 49.313 1.00 92.50 210 LEU A O 1
ATOM 1549 N N . ARG A 1 211 ? -35.451 0.354 50.234 1.00 94.75 211 ARG A N 1
ATOM 1550 C CA . ARG A 1 211 ? -35.340 1.138 48.993 1.00 94.75 211 ARG A CA 1
ATOM 1551 C C . ARG A 1 211 ? -33.885 1.340 48.577 1.00 94.75 211 ARG A C 1
ATOM 1553 O O . ARG A 1 211 ? -33.581 1.155 47.405 1.00 94.75 211 ARG A O 1
ATOM 1560 N N . ALA A 1 212 ? -32.997 1.672 49.513 1.00 93.44 212 ALA A N 1
ATOM 1561 C CA . ALA A 1 212 ? -31.570 1.834 49.238 1.00 93.44 212 ALA A CA 1
ATOM 1562 C C . ALA A 1 212 ? -30.956 0.538 48.689 1.00 93.44 212 ALA A C 1
ATOM 1564 O O . ALA A 1 212 ? -30.270 0.566 47.670 1.00 93.44 212 ALA A O 1
ATOM 1565 N N . ARG A 1 213 ? -31.288 -0.611 49.294 1.00 91.88 213 ARG A N 1
ATOM 1566 C CA . ARG A 1 213 ? -30.857 -1.931 48.815 1.00 91.88 213 ARG A CA 1
ATOM 1567 C C . ARG A 1 213 ? -31.284 -2.169 47.373 1.00 91.88 213 ARG A C 1
ATOM 1569 O O . ARG A 1 213 ? -30.466 -2.594 46.563 1.00 91.88 213 ARG A O 1
ATOM 1576 N N . LYS A 1 214 ? -32.548 -1.875 47.059 1.00 92.25 214 LYS A N 1
ATOM 1577 C CA . LYS A 1 214 ? -33.082 -2.027 45.706 1.00 92.25 214 LYS A CA 1
ATOM 1578 C C . LYS A 1 214 ? -32.342 -1.133 44.707 1.00 92.25 214 LYS A C 1
ATOM 1580 O O . LYS A 1 214 ? -31.909 -1.629 43.680 1.00 92.25 214 LYS A O 1
ATOM 1585 N N . VAL A 1 215 ? -32.129 0.144 45.033 1.00 93.25 215 VAL A N 1
ATOM 1586 C CA . VAL A 1 215 ? -31.393 1.086 44.166 1.00 93.25 215 VAL A CA 1
ATOM 1587 C C . VAL A 1 215 ? -29.979 0.585 43.864 1.00 93.25 215 VAL A C 1
ATOM 1589 O O . VAL A 1 215 ? -29.541 0.639 42.719 1.00 93.25 215 VAL A O 1
ATOM 1592 N N . VAL A 1 216 ? -29.277 0.059 44.869 1.00 92.56 216 VAL A N 1
ATOM 1593 C CA . VAL A 1 216 ? -27.927 -0.498 44.697 1.00 92.56 216 VAL A CA 1
ATOM 1594 C C . VAL A 1 216 ? -27.946 -1.748 43.809 1.00 92.56 216 VAL A C 1
ATOM 1596 O O . VAL A 1 216 ? -27.097 -1.889 42.932 1.00 92.56 216 VAL A O 1
ATOM 1599 N N . GLN A 1 217 ? -28.920 -2.642 43.996 1.00 88.00 217 GLN A N 1
ATOM 1600 C CA . GLN A 1 217 ? -29.076 -3.843 43.167 1.00 88.00 217 GLN A CA 1
ATOM 1601 C C . GLN A 1 217 ? -29.431 -3.506 41.712 1.00 88.00 217 GLN A C 1
ATOM 1603 O O . GLN A 1 217 ? -28.833 -4.069 40.797 1.00 88.00 217 GLN A O 1
ATOM 1608 N N . ASP A 1 218 ? -30.348 -2.563 41.499 1.00 91.19 218 ASP A N 1
ATOM 1609 C CA . ASP A 1 218 ? -30.743 -2.098 40.168 1.00 91.19 218 ASP A CA 1
ATOM 1610 C C . ASP A 1 218 ? -29.558 -1.407 39.461 1.00 91.19 218 ASP A C 1
ATOM 1612 O O . ASP A 1 218 ? -29.289 -1.671 38.289 1.00 91.19 218 ASP A O 1
ATOM 1616 N N . GLY A 1 219 ? -28.784 -0.585 40.184 1.00 89.88 219 GLY A N 1
ATOM 1617 C CA . GLY A 1 219 ? -27.566 0.048 39.665 1.00 89.88 219 GLY A CA 1
ATOM 1618 C C . GLY A 1 219 ? -26.479 -0.961 39.281 1.00 89.88 219 GLY A C 1
ATOM 1619 O O . GLY A 1 219 ? -25.818 -0.805 38.255 1.00 89.88 219 GLY A O 1
ATOM 1620 N N . MET A 1 220 ? -26.336 -2.040 40.055 1.00 88.38 220 MET A N 1
ATOM 1621 C CA . MET A 1 220 ? -25.423 -3.135 39.728 1.00 88.38 220 MET A CA 1
ATOM 1622 C C . MET A 1 220 ? -25.838 -3.865 38.448 1.00 88.38 220 MET A C 1
ATOM 1624 O O . MET A 1 220 ? -25.007 -4.111 37.575 1.00 88.38 220 MET A O 1
ATOM 1628 N N . ALA A 1 221 ? -27.129 -4.179 38.310 1.00 87.81 221 ALA A N 1
ATOM 1629 C CA . ALA A 1 221 ? -27.658 -4.801 37.101 1.00 87.81 221 ALA A CA 1
ATOM 1630 C C . ALA A 1 221 ? -27.422 -3.919 35.861 1.00 87.81 221 ALA A C 1
ATOM 1632 O O . ALA A 1 221 ? -27.032 -4.432 34.813 1.00 87.81 221 ALA A O 1
ATOM 1633 N N . ALA A 1 222 ? -27.583 -2.598 35.994 1.00 88.69 222 ALA A N 1
ATOM 1634 C CA . ALA A 1 222 ? -27.282 -1.648 34.926 1.00 88.69 222 ALA A CA 1
ATOM 1635 C C . ALA A 1 222 ? -25.785 -1.623 34.556 1.00 88.69 222 ALA A C 1
ATOM 1637 O O . ALA A 1 222 ? -25.465 -1.695 33.371 1.00 88.69 222 ALA A O 1
ATOM 1638 N N . SER A 1 223 ? -24.869 -1.600 35.536 1.00 87.44 223 SER A N 1
ATOM 1639 C CA . SER A 1 223 ? -23.414 -1.640 35.275 1.00 87.44 223 SER A CA 1
ATOM 1640 C C . SER A 1 223 ? -22.983 -2.939 34.578 1.00 87.44 223 SER A C 1
ATOM 1642 O O . SER A 1 223 ? -22.158 -2.924 33.660 1.00 87.44 223 SER A O 1
ATOM 1644 N N . ILE A 1 224 ? -23.578 -4.076 34.960 1.00 85.88 224 ILE A N 1
ATOM 1645 C CA . ILE A 1 224 ? -23.344 -5.365 34.292 1.00 85.88 224 ILE A CA 1
ATOM 1646 C C . ILE A 1 224 ? -23.871 -5.334 32.852 1.00 85.88 224 ILE A C 1
ATOM 1648 O O . ILE A 1 224 ? -23.175 -5.791 31.948 1.00 85.88 224 ILE A O 1
ATOM 1652 N N . ALA A 1 225 ? -25.064 -4.782 32.617 1.00 87.00 225 ALA A N 1
ATOM 1653 C CA . ALA A 1 225 ? -25.624 -4.659 31.272 1.00 87.00 225 ALA A CA 1
ATOM 1654 C C . ALA A 1 225 ? -24.768 -3.755 30.365 1.00 87.00 225 ALA A C 1
ATOM 1656 O O . ALA A 1 225 ? -24.521 -4.100 29.212 1.00 87.00 225 ALA A O 1
ATOM 1657 N N . GLU A 1 226 ? -24.261 -2.636 30.888 1.00 84.94 226 GLU A N 1
ATOM 1658 C CA . GLU A 1 226 ? -23.335 -1.750 30.172 1.00 84.94 226 GLU A CA 1
ATOM 1659 C C . GLU A 1 226 ? -22.010 -2.458 29.849 1.00 84.94 226 GLU A C 1
ATOM 1661 O O . GLU A 1 226 ? -21.551 -2.435 28.709 1.00 84.94 226 GLU A O 1
ATOM 1666 N N . SER A 1 227 ? -21.446 -3.180 30.820 1.00 83.44 227 SER A N 1
ATOM 1667 C CA . SER A 1 227 ? -20.239 -3.996 30.625 1.00 83.44 227 SER A CA 1
ATOM 1668 C C . SER A 1 227 ? -20.455 -5.099 29.580 1.00 83.44 227 SER A C 1
ATOM 1670 O O . SER A 1 227 ? -19.575 -5.368 28.767 1.00 83.44 227 SER A O 1
ATOM 1672 N N . SER A 1 228 ? -21.644 -5.709 29.557 1.00 81.75 228 SER A N 1
ATOM 1673 C CA . SER A 1 228 ? -22.033 -6.701 28.550 1.00 81.75 228 SER A CA 1
ATOM 1674 C C . SER A 1 228 ? -22.170 -6.101 27.154 1.00 81.75 228 SER A C 1
ATOM 1676 O O . SER A 1 228 ? -21.896 -6.792 26.180 1.00 81.75 228 SER A O 1
ATOM 1678 N N . LYS A 1 229 ? -22.587 -4.837 27.040 1.00 81.88 229 LYS A N 1
ATOM 1679 C CA . LYS A 1 229 ? -22.618 -4.129 25.759 1.00 81.88 229 LYS A CA 1
ATOM 1680 C C . LYS A 1 229 ? -21.204 -3.839 25.256 1.00 81.88 229 LYS A C 1
ATOM 1682 O O . LYS A 1 229 ? -20.921 -4.082 24.094 1.00 81.88 229 LYS A O 1
ATOM 1687 N N . GLY A 1 230 ? -20.296 -3.435 26.144 1.00 77.12 230 GLY A N 1
ATOM 1688 C CA . GLY A 1 230 ? -18.879 -3.305 25.797 1.00 77.12 230 GLY A CA 1
ATOM 1689 C C . GLY A 1 230 ? -18.219 -4.636 25.400 1.00 77.12 230 GLY A C 1
ATOM 1690 O O . GLY A 1 230 ? -17.258 -4.645 24.639 1.00 77.12 230 GLY A O 1
ATOM 1691 N N . LEU A 1 231 ? -18.743 -5.777 25.866 1.00 76.62 231 LEU A N 1
ATOM 1692 C CA . LEU A 1 231 ? -18.340 -7.101 25.373 1.00 76.62 231 LEU A CA 1
ATOM 1693 C C . LEU A 1 231 ? -18.840 -7.388 23.944 1.00 76.62 231 LEU A C 1
ATOM 1695 O O . LEU A 1 231 ? -18.184 -8.130 23.219 1.00 76.62 231 LEU A O 1
ATOM 1699 N N . ASP A 1 232 ? -19.951 -6.792 23.510 1.00 80.31 232 ASP A N 1
ATOM 1700 C CA . ASP A 1 232 ? -20.421 -6.867 22.117 1.00 80.31 232 ASP A CA 1
ATOM 1701 C C . ASP A 1 232 ? -19.480 -6.090 21.176 1.00 80.31 232 ASP A C 1
ATOM 1703 O O . ASP A 1 232 ? -19.139 -6.559 20.088 1.00 80.31 232 ASP A O 1
ATOM 1707 N N . ASP A 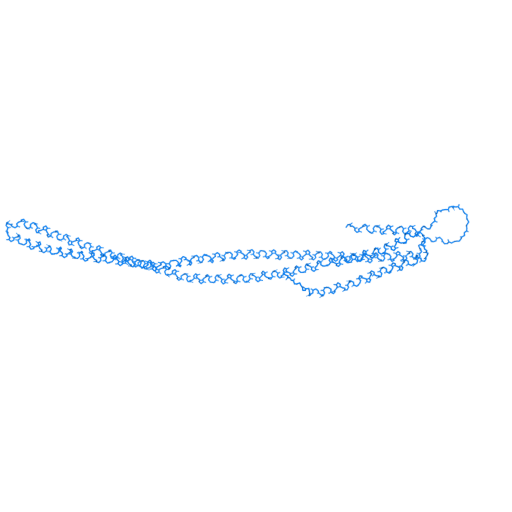1 233 ? -18.919 -4.971 21.649 1.00 78.50 233 ASP A N 1
ATOM 1708 C CA . ASP A 1 233 ? -17.876 -4.229 20.928 1.00 78.50 233 ASP A CA 1
ATOM 1709 C C . ASP A 1 233 ? -16.609 -5.081 20.695 1.00 78.50 233 ASP A C 1
ATOM 1711 O O . ASP A 1 233 ? -15.904 -4.895 19.704 1.00 78.50 233 ASP A O 1
ATOM 1715 N N . VAL A 1 234 ? -16.345 -6.094 21.531 1.00 79.31 234 VAL A N 1
ATOM 1716 C CA . VAL A 1 234 ? -15.259 -7.071 21.310 1.00 79.31 234 VAL A CA 1
ATOM 1717 C C . VAL A 1 234 ? -15.540 -7.966 20.107 1.00 79.31 234 VAL A C 1
ATOM 1719 O O . VAL A 1 234 ? -14.631 -8.270 19.334 1.00 79.31 234 VAL A O 1
ATOM 1722 N N . SER A 1 235 ? -16.796 -8.367 19.906 1.00 79.19 235 SER A N 1
ATOM 1723 C CA . SER A 1 235 ? -17.210 -9.096 18.702 1.00 79.19 235 SER A CA 1
ATOM 1724 C C . SER A 1 235 ? -16.986 -8.236 17.452 1.00 79.19 235 SER A C 1
ATOM 1726 O O . SER A 1 235 ? -16.424 -8.696 16.453 1.00 79.19 235 SER A O 1
ATOM 1728 N N . HIS A 1 236 ? -17.313 -6.943 17.539 1.00 80.19 236 HIS A N 1
ATOM 1729 C CA . HIS A 1 236 ? -16.992 -5.971 16.494 1.00 80.19 236 HIS A CA 1
ATOM 1730 C C . HIS A 1 236 ? -15.481 -5.771 16.296 1.00 80.19 236 HIS A C 1
ATOM 1732 O O . HIS A 1 236 ? -15.040 -5.579 15.159 1.00 80.19 236 HIS A O 1
ATOM 1738 N N . ALA A 1 237 ? -14.668 -5.877 17.350 1.00 82.44 237 ALA A N 1
ATOM 1739 C CA . ALA A 1 237 ? -13.209 -5.864 17.246 1.00 82.44 237 ALA A CA 1
ATOM 1740 C C . ALA A 1 237 ? -12.690 -7.045 16.419 1.00 82.44 237 ALA A C 1
ATOM 1742 O O . ALA A 1 237 ? -11.873 -6.854 15.524 1.00 82.44 237 ALA A O 1
ATOM 1743 N N . VAL A 1 238 ? -13.203 -8.256 16.654 1.00 83.81 238 VAL A N 1
ATOM 1744 C CA . VAL A 1 238 ? -12.835 -9.445 15.865 1.00 83.81 238 VAL A CA 1
ATOM 1745 C C . VAL A 1 238 ? -13.195 -9.252 14.389 1.00 83.81 238 VAL A C 1
ATOM 1747 O O . VAL A 1 238 ? -12.365 -9.507 13.518 1.00 83.81 238 VAL A O 1
ATOM 1750 N N . ALA A 1 239 ? -14.386 -8.724 14.094 1.00 85.94 239 ALA A N 1
ATOM 1751 C CA . ALA A 1 239 ? -14.774 -8.385 12.723 1.00 85.94 239 ALA A CA 1
ATOM 1752 C C . ALA A 1 239 ? -13.857 -7.311 12.102 1.00 85.94 239 ALA A C 1
ATOM 1754 O O . ALA A 1 239 ? -13.543 -7.363 10.914 1.00 85.94 239 ALA A O 1
ATOM 1755 N N . SER A 1 240 ? -13.396 -6.352 12.907 1.00 86.00 240 SER A N 1
ATOM 1756 C CA . SER A 1 240 ? -12.491 -5.285 12.466 1.00 86.00 240 SER A CA 1
ATOM 1757 C C . SER A 1 240 ? -11.071 -5.802 12.210 1.00 86.00 240 SER A C 1
ATOM 1759 O O . SER A 1 240 ? -10.432 -5.356 11.262 1.00 86.00 240 SER A O 1
ATOM 1761 N N . ILE A 1 241 ? -10.598 -6.782 12.990 1.00 88.19 241 ILE A N 1
ATOM 1762 C CA . ILE A 1 241 ? -9.352 -7.520 12.725 1.00 88.19 241 ILE A CA 1
ATOM 1763 C C . ILE A 1 241 ? -9.459 -8.275 11.400 1.00 88.19 241 ILE A C 1
ATOM 1765 O O . ILE A 1 241 ? -8.541 -8.188 10.588 1.00 88.19 241 ILE A O 1
ATOM 1769 N N . GLN A 1 242 ? -10.578 -8.964 11.153 1.00 88.50 242 GLN A N 1
ATOM 1770 C CA . GLN A 1 242 ? -10.798 -9.664 9.886 1.00 88.50 242 GLN A CA 1
ATOM 1771 C C . GLN A 1 242 ? -10.763 -8.686 8.707 1.00 88.50 242 GLN A C 1
ATOM 1773 O O . GLN A 1 242 ? -10.027 -8.894 7.751 1.00 88.50 242 GLN A O 1
ATOM 1778 N N . LYS A 1 243 ? -11.471 -7.558 8.820 1.00 87.62 243 LYS A N 1
ATOM 1779 C CA . LYS A 1 243 ? -11.455 -6.509 7.796 1.00 87.62 243 LYS A CA 1
ATOM 1780 C C . LYS A 1 243 ? -10.054 -5.931 7.571 1.00 87.62 243 LYS A C 1
ATOM 1782 O O . LYS A 1 243 ? -9.691 -5.617 6.444 1.00 87.62 243 LYS A O 1
ATOM 1787 N N . LEU A 1 244 ? -9.261 -5.774 8.631 1.00 90.62 244 LEU A N 1
ATOM 1788 C CA . LEU A 1 244 ? -7.876 -5.318 8.525 1.00 90.62 244 LEU A CA 1
ATOM 1789 C C . LEU A 1 244 ? -7.012 -6.336 7.776 1.00 90.62 244 LEU A C 1
ATOM 1791 O O . LEU A 1 244 ? -6.203 -5.934 6.941 1.00 90.62 244 LEU A O 1
ATOM 1795 N N . GLN A 1 245 ? -7.192 -7.629 8.049 1.00 90.56 245 GLN A N 1
ATOM 1796 C CA . GLN A 1 245 ? -6.521 -8.700 7.316 1.00 90.56 245 GLN A CA 1
ATOM 1797 C C . GLN A 1 245 ? -6.886 -8.660 5.827 1.00 90.56 245 GLN A C 1
ATOM 1799 O O . GLN A 1 245 ? -5.979 -8.645 4.996 1.00 90.56 245 GLN A O 1
ATOM 1804 N N . ASP A 1 246 ? -8.178 -8.562 5.507 1.00 91.06 246 ASP A N 1
ATOM 1805 C CA . ASP A 1 246 ? -8.671 -8.482 4.129 1.00 91.06 246 ASP A CA 1
ATOM 1806 C C . ASP A 1 246 ? -8.088 -7.245 3.412 1.00 91.06 246 ASP A C 1
ATOM 1808 O O . ASP A 1 246 ? -7.510 -7.358 2.334 1.00 91.06 246 ASP A O 1
ATOM 1812 N N . ASN A 1 247 ? -8.112 -6.072 4.061 1.00 89.38 247 ASN A N 1
ATOM 1813 C CA . ASN A 1 247 ? -7.508 -4.843 3.533 1.00 89.38 247 ASN A CA 1
ATOM 1814 C C . ASN A 1 247 ? -6.000 -4.995 3.262 1.00 89.38 247 ASN A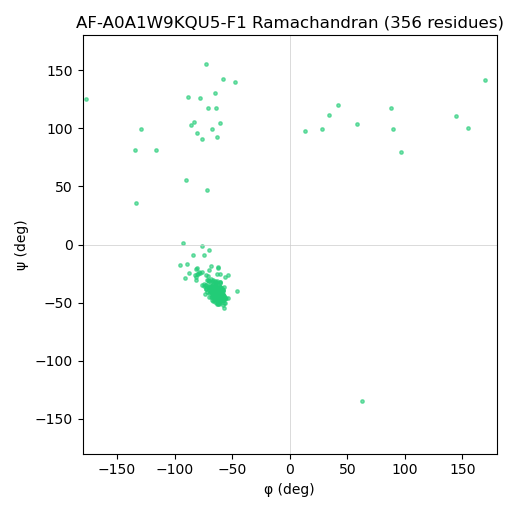 C 1
ATOM 1816 O O . ASN A 1 247 ? -5.470 -4.412 2.314 1.00 89.38 247 ASN A O 1
ATOM 1820 N N . PHE A 1 248 ? -5.282 -5.732 4.113 1.00 88.94 248 PHE A N 1
ATOM 1821 C CA . PHE A 1 248 ? -3.846 -5.952 3.949 1.00 88.94 248 PHE A CA 1
ATOM 1822 C C . PHE A 1 248 ? -3.550 -6.909 2.789 1.00 88.94 248 PHE A C 1
ATOM 1824 O O . PHE A 1 248 ? -2.587 -6.704 2.044 1.00 88.94 248 PHE A O 1
ATOM 1831 N N . GLU A 1 249 ? -4.378 -7.937 2.615 1.00 92.19 249 GLU A N 1
ATOM 1832 C CA . GLU A 1 249 ? -4.301 -8.853 1.480 1.00 92.19 249 GLU A CA 1
ATOM 1833 C C . GLU A 1 249 ? -4.586 -8.121 0.162 1.00 92.19 249 GLU A C 1
ATOM 1835 O O . GLU A 1 249 ? -3.765 -8.190 -0.761 1.00 92.19 249 GLU A O 1
ATOM 1840 N N . ASP A 1 250 ? -5.646 -7.309 0.124 1.00 90.19 250 ASP A N 1
ATOM 1841 C CA . ASP A 1 250 ? -5.977 -6.434 -1.004 1.00 90.19 250 ASP A CA 1
ATOM 1842 C C . ASP A 1 250 ? -4.819 -5.482 -1.332 1.00 90.19 250 ASP A C 1
ATOM 1844 O O . ASP A 1 250 ? -4.420 -5.355 -2.493 1.00 90.19 250 ASP A O 1
ATOM 1848 N N . MET A 1 251 ? -4.214 -4.856 -0.315 1.00 90.38 251 MET A N 1
ATOM 1849 C CA . MET A 1 251 ? -3.047 -3.984 -0.485 1.00 90.38 251 MET A CA 1
ATOM 1850 C C . MET A 1 251 ? -1.857 -4.730 -1.090 1.00 90.38 251 MET A C 1
ATOM 1852 O O . MET A 1 251 ? -1.195 -4.229 -2.003 1.00 90.38 251 MET A O 1
ATOM 1856 N N . SER A 1 252 ? -1.575 -5.932 -0.593 1.00 91.56 252 SER A N 1
ATOM 1857 C CA . SER A 1 252 ? -0.463 -6.752 -1.068 1.00 91.56 252 SER A CA 1
ATOM 1858 C C . SER A 1 252 ? -0.665 -7.176 -2.525 1.00 91.56 252 SER A C 1
ATOM 1860 O O . SER A 1 252 ? 0.234 -7.020 -3.359 1.00 91.56 252 SER A O 1
ATOM 1862 N N . GLN A 1 253 ? -1.870 -7.634 -2.873 1.00 91.94 253 GLN A N 1
ATOM 1863 C CA . GLN A 1 253 ? -2.223 -8.003 -4.243 1.00 91.94 253 GLN A CA 1
ATOM 1864 C C . GLN A 1 253 ? -2.201 -6.795 -5.186 1.00 91.94 253 GLN A C 1
ATOM 1866 O O . GLN A 1 253 ? -1.709 -6.896 -6.320 1.00 91.94 253 GLN A O 1
ATOM 1871 N N . TYR A 1 254 ? -2.684 -5.647 -4.711 1.00 91.12 254 TYR A N 1
ATOM 1872 C CA . TYR A 1 254 ? -2.619 -4.381 -5.421 1.00 91.12 254 TYR A CA 1
ATOM 1873 C C . TYR A 1 254 ? -1.168 -4.031 -5.765 1.00 91.12 254 TYR A C 1
ATOM 1875 O O . TYR A 1 254 ? -0.837 -3.895 -6.945 1.00 91.12 254 TYR A O 1
ATOM 1883 N N . PHE A 1 255 ? -0.268 -3.991 -4.778 1.00 88.81 255 PHE A N 1
ATOM 1884 C CA . PHE A 1 255 ? 1.147 -3.705 -5.024 1.00 88.81 255 PHE A CA 1
ATOM 1885 C C . PHE A 1 255 ? 1.802 -4.725 -5.944 1.00 88.81 255 PHE A C 1
ATOM 1887 O O . PHE A 1 255 ? 2.496 -4.328 -6.876 1.00 88.81 255 PHE A O 1
ATOM 1894 N N . LYS A 1 256 ? 1.552 -6.023 -5.748 1.00 92.69 256 LYS A N 1
ATOM 1895 C CA . LYS A 1 256 ? 2.100 -7.080 -6.607 1.00 92.69 256 LYS A CA 1
ATOM 1896 C C . LYS A 1 256 ? 1.743 -6.856 -8.078 1.00 92.69 256 LYS A C 1
ATOM 1898 O O . LYS A 1 256 ? 2.609 -6.927 -8.948 1.00 92.69 256 LYS A O 1
ATOM 1903 N N . THR A 1 257 ? 0.480 -6.538 -8.351 1.00 93.75 257 THR A N 1
ATOM 1904 C CA . THR A 1 257 ? -0.002 -6.268 -9.712 1.00 93.75 257 THR A CA 1
ATOM 1905 C C . THR A 1 257 ? 0.596 -4.976 -10.265 1.00 93.75 257 THR A C 1
ATOM 1907 O O . THR A 1 257 ? 1.041 -4.933 -11.411 1.00 93.75 257 THR A O 1
ATOM 1910 N N . ARG A 1 258 ? 0.651 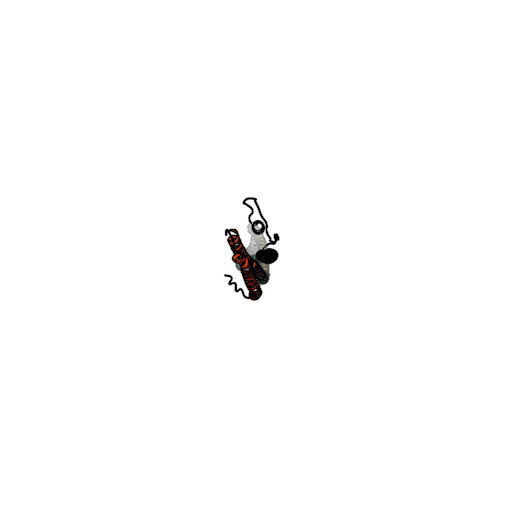-3.914 -9.451 1.00 93.25 258 ARG A N 1
ATOM 1911 C CA . ARG A 1 258 ? 1.217 -2.625 -9.863 1.00 93.25 258 ARG A CA 1
ATOM 1912 C C . ARG A 1 258 ? 2.707 -2.724 -10.176 1.00 93.25 258 ARG A C 1
ATOM 1914 O O . ARG A 1 258 ? 3.119 -2.220 -11.217 1.00 93.25 258 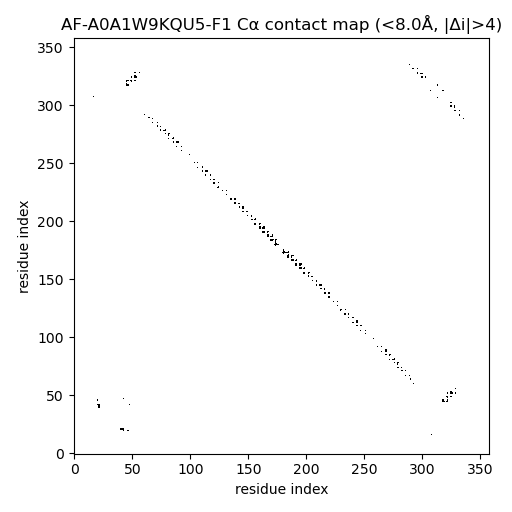ARG A O 1
ATOM 1921 N N . PHE A 1 259 ? 3.483 -3.415 -9.344 1.00 91.69 259 PHE A N 1
ATOM 1922 C CA . PHE A 1 259 ? 4.909 -3.644 -9.574 1.00 91.69 259 PHE A CA 1
ATOM 1923 C C . PHE A 1 259 ? 5.168 -4.436 -10.852 1.00 91.69 259 PHE A C 1
ATOM 1925 O O . PHE A 1 259 ? 6.047 -4.048 -11.609 1.00 91.69 259 PHE A O 1
ATOM 1932 N N . ALA A 1 260 ? 4.371 -5.465 -11.152 1.00 94.31 260 ALA A N 1
ATOM 1933 C CA . ALA A 1 260 ? 4.511 -6.200 -12.410 1.00 94.31 260 ALA A CA 1
ATOM 1934 C C . ALA A 1 260 ? 4.361 -5.284 -13.641 1.00 94.31 260 ALA A C 1
ATOM 1936 O O . ALA A 1 260 ? 5.117 -5.398 -14.603 1.00 94.31 260 ALA A O 1
ATOM 1937 N N . VAL A 1 261 ? 3.424 -4.329 -13.597 1.00 93.81 261 VAL A N 1
ATOM 1938 C CA . VAL A 1 261 ? 3.247 -3.342 -14.676 1.00 93.81 261 VAL A CA 1
ATOM 1939 C C . VAL A 1 261 ? 4.419 -2.359 -14.753 1.00 93.81 261 VAL A C 1
ATOM 1941 O O . VAL A 1 261 ? 4.819 -1.994 -15.857 1.00 93.81 261 VAL A O 1
ATOM 1944 N N . VAL A 1 262 ? 4.980 -1.944 -13.612 1.00 94.19 262 VAL A N 1
ATOM 1945 C CA . VAL A 1 262 ? 6.180 -1.087 -13.564 1.00 94.19 262 VAL A CA 1
ATOM 1946 C C . VAL A 1 262 ? 7.385 -1.808 -14.161 1.00 94.19 262 VAL A C 1
ATOM 1948 O O . VAL A 1 262 ? 8.076 -1.229 -14.993 1.00 94.19 262 VAL A O 1
ATOM 1951 N N . THR A 1 263 ? 7.611 -3.071 -13.788 1.00 93.69 263 THR A N 1
ATOM 1952 C CA . THR A 1 263 ? 8.678 -3.902 -14.358 1.00 93.69 263 THR A CA 1
ATOM 1953 C C . THR A 1 263 ? 8.540 -3.992 -15.871 1.00 93.69 263 THR A C 1
ATOM 1955 O O . THR A 1 263 ? 9.504 -3.711 -16.571 1.00 93.69 263 THR A O 1
ATOM 1958 N N . LYS A 1 264 ? 7.328 -4.261 -16.373 1.00 92.81 264 LYS A N 1
ATOM 1959 C CA . LYS A 1 264 ? 7.068 -4.313 -17.814 1.00 92.81 264 LYS A CA 1
ATOM 1960 C C . LYS A 1 264 ? 7.389 -2.992 -18.526 1.00 92.81 264 LYS A C 1
ATOM 1962 O O . LYS A 1 264 ? 8.104 -3.004 -19.514 1.00 92.81 264 LYS A O 1
ATOM 1967 N N . HIS A 1 265 ? 6.924 -1.851 -18.008 1.00 92.31 265 HIS A N 1
ATOM 1968 C CA . HIS A 1 265 ? 7.255 -0.549 -18.610 1.00 92.31 265 HIS A CA 1
ATOM 1969 C C . HIS A 1 265 ? 8.763 -0.276 -18.607 1.00 92.31 265 HIS A C 1
ATOM 1971 O O . HIS A 1 265 ? 9.265 0.385 -19.508 1.00 92.31 265 HIS A O 1
ATOM 1977 N N . ASN A 1 266 ? 9.482 -0.752 -17.590 1.00 91.62 266 ASN A N 1
ATOM 1978 C CA . ASN A 1 266 ? 10.927 -0.586 -17.512 1.00 91.62 266 ASN A CA 1
ATOM 1979 C C . ASN A 1 266 ? 11.667 -1.483 -18.520 1.00 91.62 266 ASN A C 1
ATOM 1981 O O . ASN A 1 266 ? 12.657 -1.049 -19.098 1.00 91.62 266 ASN A O 1
ATOM 1985 N N . GLU A 1 267 ? 11.181 -2.705 -18.756 1.00 92.56 267 GLU A N 1
ATOM 1986 C CA . GLU A 1 267 ? 11.674 -3.593 -19.821 1.00 92.56 267 GLU A CA 1
ATOM 1987 C C . GLU A 1 267 ? 11.421 -2.995 -21.214 1.00 92.56 267 GLU A C 1
ATOM 1989 O O . GLU A 1 267 ? 12.332 -2.965 -22.044 1.00 92.56 267 GLU A O 1
ATOM 1994 N N . ASP A 1 268 ? 10.220 -2.455 -21.444 1.00 90.88 268 ASP A N 1
ATOM 1995 C CA . ASP A 1 268 ? 9.861 -1.768 -22.690 1.00 90.88 268 ASP A CA 1
ATOM 1996 C C . ASP A 1 268 ? 10.780 -0.548 -22.910 1.00 90.88 268 ASP A C 1
ATOM 1998 O O . ASP A 1 268 ? 11.374 -0.394 -23.974 1.00 90.88 268 ASP A O 1
ATOM 2002 N N . LEU A 1 269 ? 11.002 0.269 -21.871 1.00 92.75 269 LEU A N 1
ATOM 2003 C CA . LEU A 1 269 ? 11.904 1.424 -21.934 1.00 92.75 269 LEU A CA 1
ATOM 2004 C C . LEU A 1 269 ? 13.359 1.015 -22.211 1.00 92.75 269 LEU A C 1
ATOM 2006 O O . LEU A 1 269 ? 14.041 1.667 -22.997 1.00 92.75 269 LEU A O 1
ATOM 2010 N N . ALA A 1 270 ? 13.849 -0.053 -21.576 1.00 90.44 270 ALA A N 1
ATOM 2011 C CA . ALA A 1 270 ? 15.197 -0.562 -21.817 1.00 90.44 270 ALA A CA 1
ATOM 2012 C C . ALA A 1 270 ? 15.370 -1.037 -23.269 1.00 90.44 270 ALA A C 1
ATOM 2014 O O . ALA A 1 270 ? 16.409 -0.779 -23.878 1.00 90.44 270 ALA A O 1
ATOM 2015 N N . THR A 1 271 ? 14.340 -1.678 -23.825 1.00 91.25 271 THR A N 1
ATOM 2016 C CA . THR A 1 271 ? 14.313 -2.123 -25.224 1.00 91.25 271 THR A CA 1
ATOM 2017 C C . THR A 1 271 ? 14.334 -0.932 -26.179 1.00 91.25 271 THR A C 1
ATOM 2019 O O . THR A 1 271 ? 15.203 -0.864 -27.047 1.00 91.25 271 THR A O 1
ATOM 2022 N N . ASP A 1 272 ? 13.459 0.052 -25.964 1.00 89.50 272 ASP A N 1
ATOM 2023 C CA . ASP A 1 272 ? 13.397 1.275 -26.770 1.00 89.50 272 ASP A CA 1
ATOM 2024 C C . ASP A 1 272 ? 14.733 2.061 -26.704 1.00 89.50 272 ASP A C 1
ATOM 2026 O O . ASP A 1 272 ? 15.202 2.596 -27.710 1.00 89.50 272 ASP A O 1
ATOM 2030 N N . ILE A 1 273 ? 15.404 2.109 -25.540 1.00 90.06 273 ILE A N 1
ATOM 2031 C CA . ILE A 1 273 ? 16.736 2.734 -25.396 1.00 90.06 273 ILE A CA 1
ATOM 2032 C C . ILE A 1 273 ? 17.790 1.972 -26.205 1.00 90.06 273 ILE A C 1
ATOM 2034 O O . ILE A 1 273 ? 18.624 2.598 -26.864 1.00 90.06 273 ILE A O 1
ATOM 2038 N N . ALA A 1 274 ? 17.781 0.638 -26.150 1.00 88.19 274 ALA A N 1
ATOM 2039 C CA . ALA A 1 274 ? 18.714 -0.184 -26.914 1.00 88.19 274 ALA A CA 1
ATOM 2040 C C . ALA A 1 274 ? 18.543 0.034 -28.426 1.00 88.19 274 ALA A C 1
ATOM 2042 O O . ALA A 1 274 ? 19.538 0.137 -29.145 1.00 88.19 274 ALA A O 1
ATOM 2043 N N . GLU A 1 275 ? 17.302 0.189 -28.894 1.00 86.50 275 GLU A N 1
ATOM 2044 C CA . GLU A 1 275 ? 16.996 0.495 -30.293 1.00 86.50 275 GLU A CA 1
ATOM 2045 C C . GLU A 1 275 ? 17.563 1.865 -30.703 1.00 86.50 275 GLU A C 1
ATOM 2047 O O . GLU A 1 275 ? 18.307 1.951 -31.683 1.00 86.50 275 GLU A O 1
ATOM 2052 N N . VAL A 1 276 ? 17.337 2.913 -29.897 1.00 88.38 276 VAL A N 1
ATOM 2053 C CA . VAL A 1 276 ? 17.911 4.254 -30.134 1.00 88.38 276 VAL A CA 1
ATOM 2054 C C . VAL A 1 276 ? 19.434 4.206 -30.216 1.00 88.38 276 VAL A C 1
ATOM 2056 O O . VAL A 1 276 ? 20.029 4.829 -31.098 1.00 88.38 276 VAL A O 1
ATOM 2059 N N . LEU A 1 277 ? 20.084 3.468 -29.313 1.00 83.56 277 LEU A N 1
ATOM 2060 C CA . LEU A 1 277 ? 21.537 3.304 -29.336 1.00 83.56 277 LEU A CA 1
ATOM 2061 C C . LEU A 1 277 ? 22.004 2.614 -30.622 1.00 83.56 277 LEU A C 1
ATOM 2063 O O . LEU A 1 277 ? 22.996 3.052 -31.204 1.00 83.56 277 LEU A O 1
ATOM 2067 N N . GLY A 1 278 ? 21.273 1.603 -31.100 1.00 82.62 278 GLY A N 1
ATOM 2068 C CA . GLY A 1 278 ? 21.513 0.971 -32.398 1.00 82.62 278 GLY A CA 1
ATOM 2069 C C . GLY A 1 278 ? 21.421 1.970 -33.553 1.00 82.62 278 GLY A C 1
ATOM 2070 O O . GLY A 1 278 ? 22.339 2.064 -34.367 1.00 82.62 278 GLY A O 1
ATOM 2071 N N . HIS A 1 279 ? 20.381 2.806 -33.573 1.00 79.62 279 HIS A N 1
ATOM 2072 C CA . HIS A 1 279 ? 20.228 3.839 -34.597 1.00 79.62 279 HIS A CA 1
ATOM 2073 C C . HIS A 1 279 ? 21.253 4.958 -34.519 1.00 79.62 279 HIS A C 1
ATOM 2075 O O . HIS A 1 279 ? 21.402 5.646 -35.514 1.00 79.62 279 HIS A O 1
ATOM 2081 N N . ILE A 1 280 ? 21.959 5.164 -33.404 1.00 83.44 280 ILE A N 1
ATOM 2082 C CA . ILE A 1 280 ? 23.049 6.151 -33.298 1.00 83.44 280 ILE A CA 1
ATOM 2083 C C . ILE A 1 280 ? 24.361 5.608 -33.890 1.00 83.44 280 ILE A C 1
ATOM 2085 O O . ILE A 1 280 ? 25.183 6.389 -34.376 1.00 83.44 280 ILE A O 1
ATOM 2089 N N . GLN A 1 281 ? 24.552 4.286 -33.939 1.00 75.88 281 GLN A N 1
ATOM 2090 C CA . GLN A 1 281 ? 25.788 3.671 -34.447 1.00 75.88 281 GLN A CA 1
ATOM 2091 C C . GLN A 1 281 ? 26.070 3.969 -35.930 1.00 75.88 281 GLN A C 1
ATOM 2093 O O . GLN A 1 281 ? 27.232 3.937 -36.339 1.00 75.88 281 GLN A O 1
ATOM 2098 N N . TYR A 1 282 ? 25.064 4.357 -36.728 1.00 81.25 282 TYR A N 1
ATOM 2099 C CA . TYR A 1 282 ? 25.267 4.820 -38.112 1.00 81.25 282 TYR A CA 1
ATOM 2100 C C . TYR A 1 282 ? 26.284 5.966 -38.220 1.00 81.25 282 TYR A C 1
ATOM 2102 O O . TYR A 1 282 ? 26.926 6.119 -39.258 1.00 81.25 282 TYR A O 1
ATOM 2110 N N . GLN A 1 283 ? 26.468 6.760 -37.157 1.00 79.94 283 GLN A N 1
ATOM 2111 C CA . GLN A 1 283 ? 27.433 7.853 -37.132 1.00 79.94 283 GLN A CA 1
ATOM 2112 C C . GLN A 1 283 ? 28.859 7.368 -37.441 1.00 79.94 283 GLN A C 1
ATOM 2114 O O . GLN A 1 283 ? 29.609 8.077 -38.119 1.00 79.94 283 GLN A O 1
ATOM 2119 N N . ASP A 1 284 ? 29.237 6.174 -36.974 1.00 82.19 284 ASP A N 1
ATOM 2120 C CA . ASP A 1 284 ? 30.548 5.585 -37.261 1.00 82.19 284 ASP A CA 1
ATOM 2121 C C . ASP A 1 284 ? 30.664 5.214 -38.749 1.00 82.19 284 ASP A C 1
ATOM 2123 O O . ASP A 1 284 ? 31.615 5.607 -39.425 1.00 82.19 284 ASP A O 1
ATOM 2127 N N . VAL A 1 285 ? 29.623 4.584 -39.307 1.00 83.00 285 VAL A N 1
ATOM 2128 C CA . VAL A 1 285 ? 29.540 4.233 -40.737 1.00 83.00 285 VAL A CA 1
ATOM 2129 C C . VAL A 1 285 ? 29.644 5.477 -41.627 1.00 83.00 285 VAL A C 1
ATOM 2131 O O . VAL A 1 285 ? 30.414 5.499 -42.593 1.00 83.00 285 VAL A O 1
ATOM 2134 N N . VAL A 1 286 ? 28.912 6.540 -41.281 1.00 86.88 286 VAL A N 1
ATOM 2135 C CA . VAL A 1 286 ? 28.941 7.830 -41.985 1.00 86.88 286 VAL A CA 1
ATOM 2136 C C . VAL A 1 286 ? 30.328 8.465 -41.905 1.00 86.88 286 VAL A C 1
ATOM 2138 O O . VAL A 1 286 ? 30.853 8.926 -42.921 1.00 86.88 286 VAL A O 1
ATOM 2141 N N . SER A 1 287 ? 30.945 8.466 -40.721 1.00 87.62 287 SER A N 1
ATOM 2142 C CA . SER A 1 287 ? 32.277 9.045 -40.513 1.00 87.62 287 SER A CA 1
ATOM 2143 C C . SER A 1 287 ? 33.330 8.327 -41.357 1.00 87.62 287 SER A C 1
ATOM 2145 O O . SER A 1 287 ? 34.051 8.983 -42.110 1.00 87.62 287 SER A O 1
ATOM 2147 N N . GLN A 1 288 ? 33.348 6.992 -41.333 1.00 88.31 288 GLN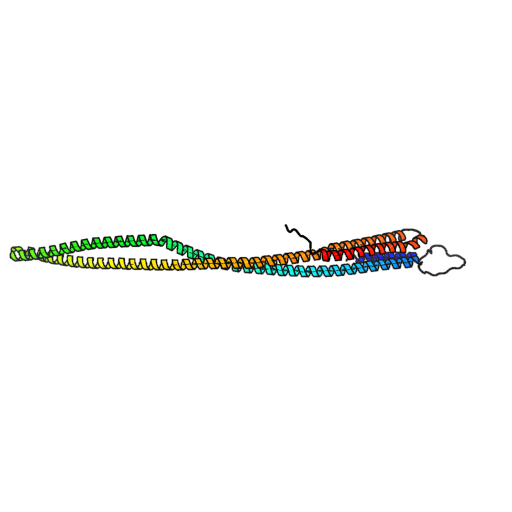 A N 1
ATOM 2148 C CA . GLN A 1 288 ? 34.260 6.179 -42.142 1.00 88.31 288 GLN A CA 1
ATOM 2149 C C . GLN A 1 288 ? 34.062 6.412 -43.645 1.00 88.31 288 GLN A C 1
ATOM 2151 O O . GLN A 1 288 ? 35.032 6.555 -44.389 1.00 88.31 288 GLN A O 1
ATOM 2156 N N . CYS A 1 289 ? 32.811 6.505 -44.110 1.00 89.12 289 CYS A N 1
ATOM 2157 C CA . CYS A 1 289 ? 32.519 6.789 -45.513 1.00 89.12 289 CYS A CA 1
ATOM 2158 C C . CYS A 1 289 ? 33.055 8.163 -45.943 1.00 89.12 289 CYS A C 1
ATOM 2160 O O . CYS A 1 289 ? 33.682 8.290 -46.998 1.00 89.12 289 CYS A O 1
ATOM 2162 N N . ILE A 1 290 ? 32.844 9.196 -45.120 1.00 90.19 290 ILE A N 1
ATOM 2163 C CA . ILE A 1 290 ? 33.346 10.550 -45.385 1.00 90.19 290 ILE A CA 1
ATOM 2164 C C . ILE A 1 290 ? 34.878 10.583 -45.369 1.00 90.19 290 ILE A C 1
ATOM 2166 O O . ILE A 1 290 ? 35.482 11.258 -46.206 1.00 90.19 290 ILE A O 1
ATOM 2170 N N . GLU A 1 291 ? 35.520 9.857 -44.455 1.00 91.81 291 GLU A N 1
ATOM 2171 C CA . GLU A 1 291 ? 36.978 9.756 -44.389 1.00 91.81 291 GLU A CA 1
ATOM 2172 C C . GLU A 1 291 ? 37.571 9.089 -45.631 1.00 91.81 291 GLU A C 1
ATOM 2174 O O . GLU A 1 291 ? 38.515 9.639 -46.207 1.00 91.81 291 GLU A O 1
ATOM 2179 N N . ARG A 1 292 ? 36.978 7.984 -46.107 1.00 92.06 292 ARG A N 1
ATOM 2180 C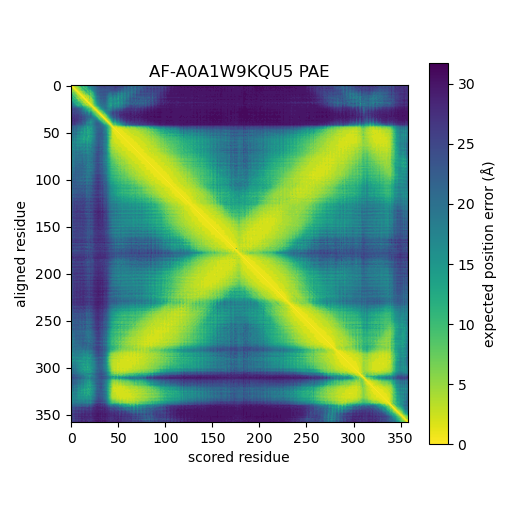 CA . ARG A 1 292 ? 37.384 7.327 -47.362 1.00 92.06 292 ARG A CA 1
ATOM 2181 C C . ARG A 1 292 ? 37.239 8.264 -48.557 1.00 92.06 292 ARG A C 1
ATOM 2183 O O . ARG A 1 292 ? 38.209 8.492 -49.276 1.00 92.06 292 ARG A O 1
ATOM 2190 N N . MET A 1 293 ? 36.079 8.908 -48.716 1.00 92.38 293 MET A N 1
ATOM 2191 C CA . MET A 1 293 ? 35.865 9.900 -49.781 1.00 92.38 293 MET A CA 1
ATOM 2192 C C . MET A 1 293 ? 36.893 11.037 -49.718 1.00 92.38 293 MET A C 1
ATOM 2194 O O . MET A 1 293 ? 37.479 11.418 -50.734 1.00 92.38 293 MET A O 1
ATOM 2198 N N . ARG A 1 294 ? 37.165 11.565 -48.519 1.00 93.31 294 ARG A N 1
ATOM 2199 C CA . ARG A 1 294 ? 38.167 12.618 -48.313 1.00 93.31 294 ARG A CA 1
ATOM 2200 C C . ARG A 1 294 ? 39.571 12.146 -48.695 1.00 93.31 294 ARG A C 1
ATOM 2202 O O . ARG A 1 294 ? 40.306 12.920 -49.313 1.00 93.31 294 ARG A O 1
ATOM 2209 N N . ALA A 1 295 ? 39.948 10.920 -48.337 1.00 93.38 295 ALA A N 1
ATOM 2210 C CA . ALA A 1 295 ? 41.237 10.339 -48.696 1.00 93.38 295 ALA A CA 1
ATOM 2211 C C . ALA A 1 295 ? 41.384 10.231 -50.222 1.00 93.38 295 ALA A C 1
ATOM 2213 O O . ALA A 1 295 ? 42.375 10.720 -50.768 1.00 93.38 295 ALA A O 1
ATOM 2214 N N . THR A 1 296 ? 40.367 9.721 -50.920 1.00 93.56 296 THR A N 1
ATOM 2215 C CA . THR A 1 296 ? 40.350 9.595 -52.386 1.00 93.56 296 THR A CA 1
ATOM 2216 C C . THR A 1 296 ? 40.443 10.952 -53.088 1.00 93.56 296 THR A C 1
ATOM 2218 O O . THR A 1 296 ? 41.269 11.140 -53.985 1.00 93.56 296 THR A O 1
ATOM 2221 N N . VAL A 1 297 ? 39.672 11.952 -52.640 1.00 93.00 297 VAL A N 1
ATOM 2222 C CA . VAL A 1 297 ? 39.774 13.331 -53.156 1.00 93.00 297 VAL A CA 1
ATOM 2223 C C . VAL A 1 297 ? 41.174 13.901 -52.928 1.00 93.00 297 VAL A C 1
ATOM 2225 O O . VAL A 1 297 ? 41.717 14.574 -53.806 1.00 93.00 297 VAL A O 1
ATOM 2228 N N . SER A 1 298 ? 41.779 13.634 -51.769 1.00 93.56 298 SER A N 1
ATOM 2229 C CA . SER A 1 298 ? 43.134 14.089 -51.454 1.00 93.56 298 SER A CA 1
ATOM 2230 C C . SER A 1 298 ? 44.184 13.439 -52.359 1.00 93.56 298 SER A C 1
ATOM 2232 O O . SER A 1 298 ? 45.049 14.148 -52.871 1.00 93.56 298 SER A O 1
ATOM 2234 N N . GLN A 1 299 ? 44.097 12.125 -52.597 1.00 92.81 299 GLN A N 1
ATOM 2235 C CA . GLN A 1 299 ? 44.992 11.399 -53.508 1.00 92.81 299 GLN A CA 1
ATOM 2236 C C . GLN A 1 299 ? 44.895 11.948 -54.935 1.00 92.81 299 GLN A C 1
ATOM 2238 O O . GLN A 1 299 ? 45.910 12.289 -55.546 1.00 92.81 299 GLN A O 1
ATOM 2243 N N . ARG A 1 300 ? 43.669 12.139 -55.436 1.00 91.75 300 ARG A N 1
ATOM 2244 C CA . ARG A 1 300 ? 43.418 12.770 -56.736 1.00 91.75 300 ARG A CA 1
ATOM 2245 C C . ARG A 1 300 ? 44.004 14.178 -56.813 1.00 91.75 300 ARG A C 1
ATOM 2247 O O . ARG A 1 300 ? 44.642 14.527 -57.802 1.00 91.75 300 ARG A O 1
ATOM 2254 N N . ASN A 1 301 ? 43.764 15.013 -55.802 1.00 89.44 301 ASN A N 1
ATOM 2255 C CA . ASN A 1 301 ? 44.251 16.392 -55.806 1.00 89.44 301 ASN A CA 1
ATOM 2256 C C . ASN A 1 301 ? 45.785 16.440 -55.799 1.00 89.44 301 ASN A C 1
ATOM 2258 O O . ASN A 1 301 ? 46.354 17.269 -56.504 1.00 89.44 301 ASN A O 1
ATOM 2262 N N . ALA A 1 302 ? 46.447 15.540 -55.066 1.00 87.38 302 ALA A N 1
ATOM 2263 C CA . ALA A 1 302 ? 47.902 15.412 -55.082 1.00 87.38 302 ALA A CA 1
ATOM 2264 C C . ALA A 1 302 ? 48.427 15.020 -56.474 1.00 87.38 302 ALA A C 1
ATOM 2266 O O . ALA A 1 302 ? 49.367 15.650 -56.961 1.00 87.38 302 ALA A O 1
ATOM 2267 N N . LEU A 1 303 ? 47.777 14.056 -57.145 1.00 86.75 303 LEU A N 1
ATOM 2268 C CA . LEU A 1 303 ? 48.096 13.668 -58.524 1.00 86.75 303 LEU A CA 1
ATOM 2269 C C . LEU A 1 303 ? 47.985 14.872 -59.473 1.00 86.75 303 LEU A C 1
ATOM 2271 O O . LEU A 1 303 ? 48.938 15.202 -60.172 1.00 86.75 303 LEU A O 1
ATOM 2275 N N . LEU A 1 304 ? 46.856 15.587 -59.456 1.00 83.75 304 LEU A N 1
ATOM 2276 C CA . LEU A 1 304 ? 46.644 16.756 -60.319 1.00 83.75 304 LEU A CA 1
ATOM 2277 C C . LEU A 1 304 ? 47.610 17.908 -59.998 1.00 83.75 304 LEU A C 1
ATOM 2279 O O . LEU A 1 304 ? 48.057 18.614 -60.902 1.00 83.75 304 LEU A O 1
ATOM 2283 N N . GLN A 1 305 ? 47.956 18.109 -58.726 1.00 82.19 305 GLN A N 1
ATOM 2284 C CA . GLN A 1 305 ? 48.889 19.156 -58.314 1.00 82.19 305 GLN A CA 1
ATOM 2285 C C . GLN A 1 305 ? 50.326 18.857 -58.755 1.00 82.19 305 GLN A C 1
ATOM 2287 O O . GLN A 1 305 ? 51.024 19.783 -59.172 1.00 82.19 305 GLN A O 1
ATOM 2292 N N . ALA A 1 306 ? 50.750 17.589 -58.727 1.00 79.38 306 ALA A N 1
ATOM 2293 C CA . ALA A 1 306 ? 52.043 17.167 -59.265 1.00 79.38 306 ALA A CA 1
ATOM 2294 C C . ALA A 1 306 ? 52.172 17.523 -60.757 1.00 79.38 306 ALA A C 1
ATOM 2296 O O . ALA A 1 306 ? 53.207 18.026 -61.188 1.00 79.38 306 ALA A O 1
ATOM 2297 N N . VAL A 1 307 ? 51.081 17.375 -61.513 1.00 74.19 307 VAL A N 1
ATOM 2298 C CA . VAL A 1 307 ? 51.004 17.724 -62.940 1.00 74.19 307 VAL A CA 1
ATOM 2299 C C . VAL A 1 307 ? 51.052 19.237 -63.160 1.00 74.19 307 VAL A C 1
ATOM 2301 O O . VAL A 1 307 ? 51.793 19.724 -64.007 1.00 74.19 307 VAL A O 1
ATOM 2304 N N . VAL A 1 308 ? 50.303 20.020 -62.377 1.00 70.06 308 VAL A N 1
ATOM 2305 C CA . VAL A 1 308 ? 50.282 21.493 -62.504 1.00 70.06 308 VAL A CA 1
ATOM 2306 C C . VAL A 1 308 ? 51.615 22.138 -62.082 1.00 70.06 308 VAL A C 1
ATOM 2308 O O . VAL A 1 308 ? 51.965 23.208 -62.592 1.00 70.06 308 VAL A O 1
ATOM 2311 N N . GLY A 1 309 ? 52.345 21.508 -61.154 1.00 67.44 309 GLY A N 1
ATOM 2312 C CA . GLY A 1 309 ? 53.614 21.992 -60.602 1.00 67.44 309 GLY A CA 1
ATOM 2313 C C . GLY A 1 309 ? 54.857 21.712 -61.456 1.00 67.44 309 GLY A C 1
ATOM 2314 O O . GLY A 1 309 ? 55.854 22.417 -61.301 1.00 67.44 309 GLY A O 1
ATOM 2315 N N . GLN A 1 310 ? 54.818 20.735 -62.367 1.00 65.50 310 GLN A N 1
ATOM 2316 C CA . GLN A 1 310 ? 55.939 20.433 -63.261 1.00 65.50 310 GLN A CA 1
ATOM 2317 C C . GLN A 1 310 ? 56.014 21.433 -64.429 1.00 65.50 310 GLN A C 1
ATOM 2319 O O . GLN A 1 310 ? 55.052 21.646 -65.169 1.00 65.50 310 GLN A O 1
ATOM 2324 N N . GLN A 1 311 ? 57.180 22.062 -64.620 1.00 48.66 311 GLN A N 1
ATOM 2325 C CA . GLN A 1 311 ? 57.461 22.858 -65.817 1.00 48.66 311 GLN A CA 1
ATOM 2326 C C . GLN A 1 311 ? 57.862 21.923 -66.965 1.00 48.66 311 GLN A C 1
ATOM 2328 O O . GLN A 1 311 ? 59.023 21.551 -67.082 1.00 48.66 311 GLN A O 1
ATOM 2333 N N . GLY A 1 312 ? 56.893 21.568 -67.813 1.00 57.59 312 GLY A N 1
ATOM 2334 C CA . GLY A 1 312 ? 57.112 20.742 -69.005 1.00 57.59 312 GLY A CA 1
ATOM 2335 C C . GLY A 1 312 ? 56.803 19.268 -68.769 1.00 57.59 312 GLY A C 1
ATOM 2336 O O . GLY A 1 312 ? 57.710 18.467 -68.587 1.00 57.59 312 GLY A O 1
ATOM 2337 N N . LEU A 1 313 ? 55.516 18.920 -68.805 1.00 65.19 313 LEU A N 1
ATOM 2338 C CA . LEU A 1 313 ? 55.073 17.527 -68.873 1.00 65.19 313 LEU A CA 1
ATOM 2339 C C . LEU A 1 313 ? 55.523 16.916 -70.197 1.00 65.19 313 LEU A C 1
ATOM 2341 O O . LEU A 1 313 ? 55.289 17.506 -71.259 1.00 65.19 313 LEU A O 1
ATOM 2345 N N . THR A 1 314 ? 56.144 15.741 -70.147 1.00 71.62 314 THR A N 1
ATOM 2346 C CA . THR A 1 314 ? 56.422 15.000 -71.375 1.00 71.62 314 THR A CA 1
ATOM 2347 C C . THR A 1 314 ? 55.118 14.400 -71.928 1.00 71.62 314 THR A C 1
ATOM 2349 O O . THR A 1 314 ? 54.162 14.174 -71.179 1.00 71.62 314 THR A O 1
ATOM 2352 N N . PRO A 1 315 ? 55.029 14.127 -73.243 1.00 69.12 315 PRO A N 1
ATOM 2353 C CA . PRO A 1 315 ? 53.892 13.402 -73.816 1.00 69.12 315 PRO A CA 1
ATOM 2354 C C . PRO A 1 315 ? 53.661 12.025 -73.171 1.00 69.12 315 PRO A C 1
ATOM 2356 O O . PRO A 1 315 ? 52.527 11.554 -73.130 1.00 69.12 315 PRO A O 1
ATOM 2359 N N . GLU A 1 316 ? 54.722 11.405 -72.647 1.00 71.00 316 GLU A N 1
ATOM 2360 C CA . GLU A 1 316 ? 54.679 10.122 -71.942 1.00 71.00 316 GLU A CA 1
ATOM 2361 C C . GLU A 1 316 ? 54.057 10.262 -70.544 1.00 71.00 316 GLU A C 1
ATOM 2363 O O . GLU A 1 316 ? 53.166 9.488 -70.199 1.00 71.00 316 GLU A O 1
ATOM 2368 N N . ASP A 1 317 ? 54.410 11.315 -69.794 1.00 73.88 317 ASP A N 1
ATOM 2369 C CA . ASP A 1 317 ? 53.765 11.634 -68.510 1.00 73.88 317 ASP A CA 1
ATOM 2370 C C . ASP A 1 317 ? 52.262 11.890 -68.701 1.00 73.88 317 ASP A C 1
ATOM 2372 O O . ASP A 1 317 ? 51.430 11.378 -67.953 1.00 73.88 317 ASP A O 1
ATOM 2376 N N . MET A 1 318 ? 51.891 12.628 -69.755 1.00 72.31 318 MET A N 1
ATOM 2377 C CA . MET A 1 318 ? 50.489 12.914 -70.080 1.00 72.31 318 MET A CA 1
ATOM 2378 C C . MET A 1 318 ? 49.690 11.664 -70.459 1.00 72.31 318 MET A C 1
ATOM 2380 O O . MET A 1 318 ? 48.494 11.611 -70.176 1.00 72.31 318 MET A O 1
ATOM 2384 N N . ALA A 1 319 ? 50.329 10.658 -71.062 1.00 79.12 319 ALA A N 1
ATOM 2385 C CA . ALA A 1 319 ? 49.691 9.394 -71.421 1.00 79.12 319 ALA A CA 1
ATOM 2386 C C . ALA A 1 319 ? 49.402 8.494 -70.204 1.00 79.12 319 ALA A C 1
ATOM 2388 O O . ALA A 1 319 ? 48.463 7.701 -70.243 1.00 79.12 319 ALA A O 1
ATOM 2389 N N . GLN A 1 320 ? 50.166 8.624 -69.112 1.00 82.88 320 GLN A N 1
ATOM 2390 C CA . GLN A 1 320 ? 50.030 7.779 -67.915 1.00 82.88 320 GLN A CA 1
ATOM 2391 C C . GLN A 1 320 ? 49.004 8.305 -66.896 1.00 82.88 320 GLN A C 1
ATOM 2393 O O . GLN A 1 320 ? 48.438 7.528 -66.123 1.00 82.88 320 GLN A O 1
ATOM 2398 N N . LEU A 1 321 ? 48.724 9.611 -66.893 1.00 83.12 321 LEU A N 1
ATOM 2399 C CA . LEU A 1 321 ? 47.821 10.244 -65.922 1.00 83.12 321 LEU A CA 1
ATOM 2400 C C . LEU A 1 321 ? 46.386 9.691 -65.904 1.00 83.12 321 LEU A C 1
ATOM 2402 O O . LEU A 1 321 ? 45.868 9.489 -64.802 1.00 83.12 321 LEU A O 1
ATOM 2406 N N . PRO A 1 322 ? 45.729 9.410 -67.051 1.00 86.69 322 PRO A N 1
ATOM 2407 C CA . PRO A 1 322 ? 44.403 8.795 -67.043 1.00 86.69 322 PRO A CA 1
ATOM 2408 C C . PRO A 1 322 ? 44.397 7.428 -66.351 1.00 86.69 322 PRO A C 1
ATOM 2410 O O . PRO A 1 322 ? 43.469 7.130 -65.603 1.00 86.69 322 PRO A O 1
ATOM 2413 N N . ALA A 1 323 ? 45.451 6.626 -66.546 1.00 88.06 323 ALA A N 1
ATOM 2414 C CA . ALA A 1 323 ? 45.576 5.301 -65.943 1.00 88.06 323 ALA A CA 1
ATOM 2415 C C . ALA A 1 323 ? 45.799 5.379 -64.424 1.00 88.06 323 ALA A C 1
ATOM 2417 O O . ALA A 1 323 ? 45.165 4.644 -63.672 1.00 88.06 323 ALA A O 1
ATOM 2418 N N . LEU A 1 324 ? 46.638 6.309 -63.954 1.00 89.38 324 LEU A N 1
ATOM 2419 C CA . LEU A 1 324 ? 46.848 6.546 -62.519 1.00 89.38 324 LEU A CA 1
ATO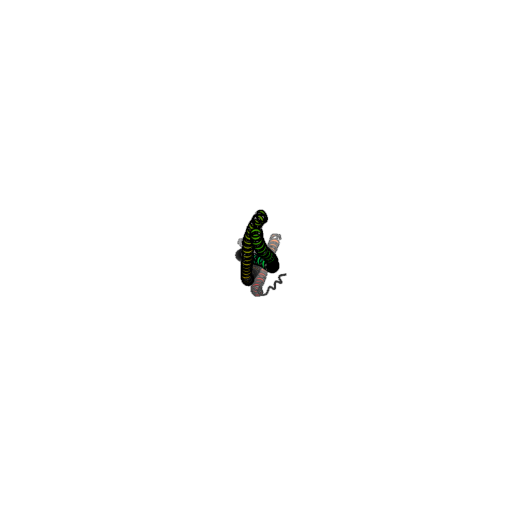M 2420 C C . LEU A 1 324 ? 45.570 7.035 -61.825 1.00 89.38 324 LEU A C 1
ATOM 2422 O O . LEU A 1 324 ? 45.254 6.601 -60.719 1.00 89.38 324 LEU A O 1
ATOM 2426 N N . LEU A 1 325 ? 44.803 7.913 -62.477 1.00 89.88 325 LEU A N 1
ATOM 2427 C CA . LEU A 1 325 ? 43.522 8.363 -61.937 1.00 89.88 325 LEU A CA 1
ATOM 2428 C C . LEU A 1 325 ? 42.470 7.242 -61.944 1.00 89.88 325 LEU A C 1
ATOM 2430 O O . LEU A 1 325 ? 41.680 7.147 -61.005 1.00 89.88 325 LEU A O 1
ATOM 2434 N N . ALA A 1 326 ? 42.491 6.371 -62.957 1.00 91.12 326 ALA A N 1
ATOM 2435 C CA . ALA A 1 326 ? 41.619 5.202 -63.023 1.00 91.12 326 ALA A CA 1
ATOM 2436 C C . ALA A 1 326 ? 41.919 4.209 -61.891 1.00 91.12 326 ALA A C 1
ATOM 2438 O O . ALA A 1 326 ? 40.985 3.680 -61.302 1.00 91.12 326 ALA A O 1
ATOM 2439 N N . GLN A 1 327 ? 43.190 4.033 -61.510 1.00 93.56 327 GLN A N 1
ATOM 2440 C CA . GLN A 1 327 ? 43.570 3.217 -60.349 1.00 93.56 327 GLN A CA 1
ATOM 2441 C C . GLN A 1 327 ? 43.019 3.777 -59.030 1.00 93.56 327 GLN A C 1
ATOM 2443 O O . GLN A 1 327 ? 42.547 3.009 -58.197 1.00 93.56 327 GLN A O 1
ATOM 2448 N N . ILE A 1 328 ? 43.040 5.103 -58.835 1.00 92.75 328 ILE A N 1
ATOM 2449 C CA . ILE A 1 328 ? 42.451 5.748 -57.644 1.00 92.75 328 ILE A CA 1
ATOM 2450 C C . ILE A 1 328 ? 40.934 5.517 -57.600 1.00 92.75 328 ILE A C 1
ATOM 2452 O O . ILE A 1 328 ? 40.386 5.199 -56.545 1.00 92.75 328 ILE A O 1
ATOM 2456 N N . LEU A 1 329 ? 40.257 5.669 -58.744 1.00 91.62 329 LEU A N 1
ATOM 2457 C CA . LEU A 1 329 ? 38.824 5.404 -58.869 1.00 91.62 329 LEU A CA 1
ATOM 2458 C C . LEU A 1 329 ? 38.493 3.938 -58.571 1.00 91.62 329 LEU A C 1
ATOM 2460 O O . LEU A 1 329 ? 37.608 3.662 -57.768 1.00 91.62 329 LEU A O 1
ATOM 2464 N N . GLU A 1 330 ? 39.219 3.007 -59.183 1.00 92.94 330 GLU A N 1
ATOM 2465 C CA . GLU A 1 330 ? 39.003 1.576 -58.997 1.00 92.94 330 GLU A CA 1
ATOM 2466 C C . GLU A 1 330 ? 39.245 1.156 -57.542 1.00 92.94 330 GLU A C 1
ATOM 2468 O O . GLU A 1 330 ? 38.417 0.450 -56.966 1.00 92.94 330 GLU A O 1
ATOM 2473 N N . ALA A 1 331 ? 40.319 1.647 -56.915 1.00 92.38 331 ALA A N 1
ATOM 2474 C CA . ALA A 1 331 ? 40.604 1.395 -55.505 1.00 92.38 331 ALA A CA 1
ATOM 2475 C C . ALA A 1 331 ? 39.472 1.894 -54.593 1.00 92.38 331 ALA A C 1
ATOM 2477 O O . ALA A 1 331 ? 39.029 1.156 -53.713 1.00 92.38 331 ALA A O 1
ATOM 2478 N N . TYR A 1 332 ? 38.954 3.102 -54.841 1.00 92.62 332 TYR A N 1
ATOM 2479 C CA . TYR A 1 332 ? 37.818 3.647 -54.096 1.00 92.62 332 TYR A CA 1
ATOM 2480 C C . TYR A 1 332 ? 36.552 2.795 -54.257 1.00 92.62 332 TYR A C 1
ATOM 2482 O O . TYR A 1 332 ? 35.934 2.431 -53.257 1.00 92.62 332 TYR A O 1
ATOM 2490 N N . CYS A 1 333 ? 36.180 2.430 -55.489 1.00 89.62 333 CYS A N 1
ATOM 2491 C CA . CYS A 1 333 ? 35.005 1.592 -55.739 1.00 89.62 333 CYS A CA 1
ATOM 2492 C C . CYS A 1 333 ? 35.126 0.219 -55.057 1.00 89.62 333 CYS A C 1
ATOM 2494 O O . CYS A 1 333 ? 34.179 -0.235 -54.418 1.00 89.62 333 CYS A O 1
ATOM 2496 N N . GLN A 1 334 ? 36.302 -0.415 -55.128 1.00 89.31 334 GLN A N 1
ATOM 2497 C CA . GLN A 1 334 ? 36.558 -1.693 -54.461 1.00 89.31 334 GLN A CA 1
ATOM 2498 C C . GLN A 1 334 ? 36.469 -1.587 -52.933 1.00 89.31 334 GLN A C 1
ATOM 2500 O O . GLN A 1 334 ? 36.011 -2.521 -52.274 1.00 89.31 334 GLN A O 1
ATOM 2505 N N . GLU A 1 335 ? 36.933 -0.483 -52.351 1.00 86.81 335 GLU A N 1
A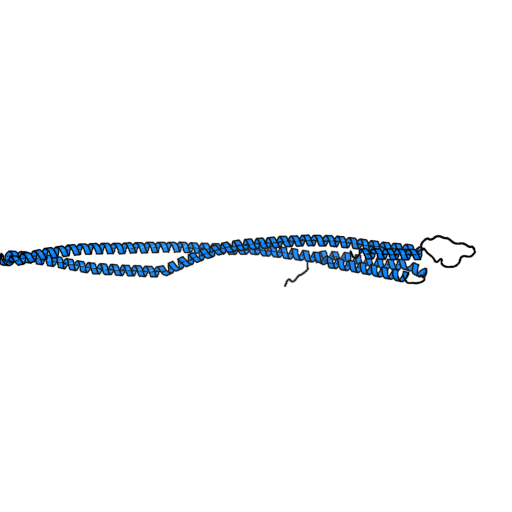TOM 2506 C CA . GLU A 1 335 ? 36.883 -0.264 -50.906 1.00 86.81 335 GLU A CA 1
ATOM 2507 C C . GLU A 1 335 ? 35.449 0.005 -50.426 1.00 86.81 335 GLU A C 1
ATOM 2509 O O . GLU A 1 335 ? 35.010 -0.591 -49.442 1.00 86.81 335 GLU A O 1
ATOM 2514 N N . GLU A 1 336 ? 34.663 0.788 -51.167 1.00 85.25 336 GLU A N 1
ATOM 2515 C CA . GLU A 1 336 ? 33.240 1.000 -50.873 1.00 85.25 336 GLU A CA 1
ATOM 2516 C C . GLU A 1 336 ? 32.406 -0.284 -50.997 1.00 85.25 336 GLU A C 1
ATOM 2518 O O . GLU A 1 336 ? 31.554 -0.553 -50.145 1.00 85.25 336 GLU A O 1
ATOM 2523 N N . ASP A 1 337 ? 32.665 -1.122 -52.002 1.00 82.12 337 ASP A N 1
ATOM 2524 C CA . ASP A 1 337 ? 31.933 -2.380 -52.171 1.00 82.12 337 ASP A CA 1
ATOM 2525 C C . ASP A 1 337 ? 32.239 -3.398 -51.057 1.00 82.12 337 ASP A C 1
ATOM 2527 O O . ASP A 1 337 ? 31.339 -4.123 -50.622 1.00 82.12 337 ASP A O 1
ATOM 2531 N N . LYS A 1 338 ? 33.457 -3.399 -50.494 1.00 82.50 338 LYS A N 1
ATOM 2532 C CA . LYS A 1 338 ? 33.775 -4.194 -49.289 1.00 82.50 338 LYS A CA 1
ATOM 2533 C C . LYS A 1 338 ? 32.936 -3.759 -48.086 1.00 82.50 338 LYS A C 1
ATOM 2535 O O . LYS A 1 338 ? 32.426 -4.602 -47.347 1.00 82.50 338 LYS A O 1
ATOM 2540 N N . HIS A 1 339 ? 32.751 -2.453 -47.902 1.00 73.69 339 HIS A N 1
ATOM 2541 C CA . HIS A 1 339 ? 32.011 -1.915 -46.761 1.00 73.69 339 HIS A CA 1
ATOM 2542 C C . HIS A 1 339 ? 30.484 -2.018 -46.905 1.00 73.69 339 HIS A C 1
ATOM 2544 O O . HIS A 1 339 ? 29.799 -2.139 -45.888 1.00 73.69 339 HIS A O 1
ATOM 2550 N N . LYS A 1 340 ? 29.941 -2.087 -48.129 1.00 65.12 340 LYS A N 1
ATOM 2551 C CA . LYS A 1 340 ? 28.517 -2.408 -48.364 1.00 65.12 340 LYS A CA 1
ATOM 2552 C C . LYS A 1 340 ? 28.117 -3.788 -47.834 1.00 65.12 340 LYS A C 1
ATOM 2554 O O . LYS A 1 340 ? 27.005 -3.957 -47.340 1.00 65.12 340 LYS A O 1
ATOM 2559 N N . HIS A 1 341 ? 29.002 -4.778 -47.935 1.00 49.00 341 HIS A N 1
ATOM 2560 C CA . HIS A 1 341 ? 28.716 -6.143 -47.483 1.00 49.00 341 HIS A CA 1
ATOM 2561 C C . HIS A 1 341 ? 28.902 -6.332 -45.973 1.00 49.00 341 HIS A C 1
ATOM 2563 O O . HIS A 1 341 ? 28.159 -7.101 -45.368 1.00 49.00 341 HIS A O 1
ATOM 2569 N N . SER A 1 342 ? 29.818 -5.585 -45.348 1.00 48.94 342 SER A N 1
ATOM 2570 C CA . SER A 1 342 ? 29.971 -5.595 -43.888 1.00 48.94 342 SER A CA 1
ATOM 2571 C C . SER A 1 342 ? 28.768 -4.994 -43.158 1.00 48.94 342 SER A C 1
ATOM 2573 O O . SER A 1 342 ? 28.353 -5.562 -42.157 1.00 48.94 342 SER A O 1
ATOM 2575 N N . ALA A 1 343 ? 28.165 -3.912 -43.667 1.00 45.06 343 ALA A N 1
ATOM 2576 C CA . ALA A 1 343 ? 27.008 -3.273 -43.026 1.00 45.06 343 ALA A CA 1
ATOM 2577 C C . ALA A 1 343 ? 25.762 -4.185 -42.964 1.00 45.06 343 ALA A C 1
ATOM 2579 O O . ALA A 1 343 ? 25.019 -4.146 -41.988 1.00 45.06 343 ALA A O 1
ATOM 2580 N N . ARG A 1 344 ? 25.575 -5.065 -43.961 1.00 35.38 344 ARG A N 1
ATOM 2581 C CA . ARG A 1 344 ? 24.481 -6.056 -43.989 1.00 35.38 344 ARG A CA 1
ATOM 2582 C C . ARG A 1 344 ? 24.642 -7.181 -42.967 1.00 35.38 344 ARG A C 1
ATOM 2584 O O . ARG A 1 344 ? 23.648 -7.685 -42.461 1.00 35.38 344 ARG A O 1
ATOM 2591 N N . HIS A 1 345 ? 25.874 -7.572 -42.645 1.00 34.25 345 HIS A N 1
ATOM 2592 C CA . HIS A 1 345 ? 26.112 -8.572 -41.602 1.00 34.25 345 HIS A CA 1
ATOM 2593 C C . HIS A 1 345 ? 25.942 -8.001 -40.190 1.00 34.25 345 HIS A C 1
ATOM 2595 O O . HIS A 1 345 ? 25.621 -8.754 -39.273 1.00 34.25 345 HIS A O 1
ATOM 2601 N N . THR A 1 346 ? 26.091 -6.686 -40.005 1.00 37.03 346 THR A N 1
ATOM 2602 C CA . THR A 1 346 ? 25.818 -6.033 -38.718 1.00 37.03 346 THR A CA 1
ATOM 2603 C C . THR A 1 346 ? 24.318 -5.962 -38.408 1.00 37.03 346 THR A C 1
ATOM 2605 O O . THR A 1 346 ? 23.957 -6.067 -37.242 1.00 37.03 346 THR A O 1
ATOM 2608 N N . GLU A 1 347 ? 23.441 -5.869 -39.419 1.00 39.09 347 GLU A N 1
ATOM 2609 C CA . GLU A 1 347 ? 21.980 -5.978 -39.234 1.00 39.09 347 GLU A CA 1
ATOM 2610 C C . GLU A 1 347 ? 21.549 -7.379 -38.754 1.00 39.09 347 GLU A C 1
ATOM 2612 O O . GLU A 1 347 ? 20.678 -7.482 -37.895 1.00 39.09 347 GLU A O 1
ATOM 2617 N N . GLU A 1 348 ? 22.183 -8.458 -39.235 1.00 32.03 348 GLU A N 1
ATOM 2618 C CA . GLU A 1 348 ? 21.878 -9.839 -38.803 1.00 32.03 348 GLU A CA 1
ATOM 2619 C C . GLU A 1 348 ? 22.562 -10.234 -37.477 1.00 32.03 348 GLU A C 1
ATOM 2621 O O . GLU A 1 348 ? 22.042 -11.062 -36.726 1.00 32.03 348 GLU A O 1
ATOM 2626 N N . ALA A 1 349 ? 23.712 -9.636 -37.147 1.00 32.66 349 ALA A N 1
ATOM 2627 C CA . ALA A 1 349 ? 24.442 -9.910 -35.904 1.00 32.66 349 ALA A CA 1
ATOM 2628 C C . ALA A 1 349 ? 23.939 -9.101 -34.690 1.00 32.66 349 ALA A C 1
ATOM 2630 O O . ALA A 1 349 ? 24.327 -9.393 -33.557 1.00 32.66 349 ALA A O 1
ATOM 2631 N N . ASN A 1 350 ? 23.052 -8.117 -34.891 1.00 42.19 350 ASN A N 1
ATOM 2632 C CA . ASN A 1 350 ? 22.543 -7.254 -33.816 1.00 42.19 350 ASN A CA 1
ATOM 2633 C C . ASN A 1 350 ? 21.605 -7.979 -32.826 1.00 42.19 350 ASN A C 1
ATOM 2635 O O . ASN A 1 350 ? 21.207 -7.416 -31.811 1.00 42.19 350 ASN A O 1
ATOM 2639 N N . THR A 1 351 ? 21.279 -9.249 -33.085 1.00 39.03 351 THR A N 1
ATOM 2640 C CA . THR A 1 351 ? 20.518 -10.105 -32.163 1.00 39.03 351 THR A CA 1
ATOM 2641 C C . THR A 1 351 ? 21.324 -10.600 -30.954 1.00 39.03 351 THR A C 1
ATOM 2643 O O . THR A 1 351 ? 20.733 -11.173 -30.042 1.00 39.03 351 THR A O 1
ATOM 2646 N N . GLU A 1 352 ? 22.648 -10.398 -30.911 1.00 37.31 352 GLU A N 1
ATOM 2647 C CA . GLU A 1 352 ? 23.503 -10.950 -29.846 1.00 37.31 352 GLU A CA 1
ATOM 2648 C C . GLU A 1 352 ? 24.496 -9.938 -29.243 1.00 37.31 352 GLU A C 1
ATOM 2650 O O . GLU A 1 352 ? 25.603 -10.286 -28.830 1.00 37.31 352 GLU A O 1
ATOM 2655 N N . LEU A 1 353 ? 24.105 -8.668 -29.120 1.00 39.47 353 LEU A N 1
ATOM 2656 C CA . LEU A 1 353 ? 24.821 -7.738 -28.244 1.00 39.47 353 LEU A CA 1
ATOM 2657 C C . LEU A 1 353 ? 24.455 -8.028 -26.780 1.00 39.47 353 LEU A C 1
ATOM 2659 O O . LEU A 1 353 ? 23.497 -7.492 -26.225 1.00 39.47 353 LEU A O 1
ATOM 2663 N N . LYS A 1 354 ? 25.244 -8.905 -26.141 1.00 38.84 354 LYS A N 1
ATOM 2664 C CA . LYS A 1 354 ? 25.283 -9.050 -24.679 1.00 38.84 354 LYS A CA 1
ATOM 2665 C C . LYS A 1 354 ? 25.779 -7.745 -24.061 1.00 38.84 354 LYS A C 1
ATOM 2667 O O . LYS A 1 354 ? 26.978 -7.543 -23.890 1.00 38.84 354 LYS A O 1
ATOM 2672 N N . PHE A 1 355 ? 24.847 -6.874 -23.707 1.00 44.34 355 PHE A N 1
ATOM 2673 C CA . PHE A 1 355 ? 25.111 -5.799 -22.767 1.00 44.34 355 PHE A CA 1
ATOM 2674 C C . PHE A 1 355 ? 24.977 -6.361 -21.349 1.00 44.34 355 PHE A C 1
ATOM 2676 O O . PHE A 1 355 ? 23.873 -6.621 -20.874 1.00 44.34 355 PHE A O 1
ATOM 2683 N N . GLU A 1 356 ? 26.107 -6.575 -20.672 1.00 36.03 356 GLU A N 1
ATOM 2684 C CA . GLU A 1 356 ? 26.115 -6.651 -19.210 1.00 36.03 356 GLU A CA 1
ATOM 2685 C C . GLU A 1 356 ? 25.786 -5.246 -18.682 1.00 36.03 356 GLU A C 1
ATOM 2687 O O . GLU A 1 356 ? 26.638 -4.356 -18.672 1.00 36.03 356 GLU A O 1
ATOM 2692 N N . LEU A 1 357 ? 24.522 -5.023 -18.307 1.00 32.66 357 LEU A N 1
ATOM 2693 C CA . LEU A 1 357 ? 24.156 -3.901 -17.448 1.00 32.66 357 LEU A CA 1
ATOM 2694 C C . LEU A 1 357 ? 24.692 -4.192 -16.040 1.00 32.66 357 LEU A C 1
ATOM 2696 O O . LEU A 1 357 ? 24.296 -5.184 -15.425 1.00 32.66 357 LEU A O 1
ATOM 2700 N N . PHE A 1 358 ? 25.596 -3.334 -15.565 1.00 34.72 358 PHE A N 1
ATOM 2701 C CA . PHE A 1 358 ? 25.975 -3.243 -14.153 1.00 34.72 358 PHE A CA 1
ATOM 2702 C C . PHE A 1 358 ? 24.884 -2.570 -13.323 1.00 34.72 358 PHE A C 1
ATOM 2704 O O . PHE A 1 358 ? 24.272 -1.602 -13.836 1.00 34.72 358 PHE A O 1
#

Foldseek 3Di:
DVVVVVVVVVVVLVVVVVVVQQDDDDDDDDDDDDDDDDPDSDRPPLVVLLVVLVVVLVVVLVVLVVVLVVLVVVLVVVLVVLVVVLVVLVVVLVVLVVVLVVVLVVLVVLLVVLVVLLVVLVVVVVCLVVVLVVLVVVLVVLLVVLVVVLVVLVVLLVVLVVQLVVLVVQLVVLVVVPPVSPVSNVVSVVSNVVSVVSNVVSVVVNVVSVVVNVVSVVVSVVSVVVSVVSVVVVVVNVVSVVVSVVSVVVSVVSVVVSVVVSVVSVVVSVVSVLVSVVSVCVVVVSVVSVVLSVVLVVVLVVLSVVVVPDDDDDPVNSNCSSVVSVVSSVVSVVVVVVVVVVVVVCVVVVVDPPDPDD

Sequence (358 aa):
MKMAFSVSSGLKAGRLMLGRLFLGRDQGSASGMASNGAGQGLASEPAIALLETHLQLDREIDKKLQEVIVDTENSALEIIKQVRQLYDTANTLVVYLSTTSTQANALGSDIVTSVNYLIEIGAFIEALPAKMTRDINSVQSVVKEITELSELVGSVQAISMQSHLLAINAAIEGSRAGPAGAAFRIVAEEMRLLAANSSSVADKINSGLLRARKVVQDGMAASIAESSKGLDDVSHAVASIQKLQDNFEDMSQYFKTRFAVVTKHNEDLATDIAEVLGHIQYQDVVSQCIERMRATVSQRNALLQAVVGQQGLTPEDMAQLPALLAQILEAYCQEEDKHKHSARHTEEANTELKFELF

Organism: NCBI:txid192843

Radius of gyration: 62.87 Å; Cα contacts (8 Å, |Δi|>4): 151; chains: 1; bounding box: 114×49×189 Å

Secondary structure (DSSP, 8-state):
--THHHHHHHHHHHHHHHHHHH-----S-------------PPPHHHHHHHHHHHHHHHHHHHHHHHHHHHHHHHHHHHHHHHHHHHHHHHHHHHHHHHHHHHHHHHHHHHHHHHHHHHHHHHHHHHHHHHHHHHHHHHHHHHHHHHHHHHHHHHHHHHHHHHHHHHHHHHHHHHHTGGGGHHHHHHHHHHHHHHHHHHHHHHHHHHHHHHHHHHHHHHHHHHHHHHHHHHHHHHHHHHHHHHHHHHHHHHHHHHHHHHHHHHHHHHHHHHHHHHHHHHHTHHHHHHHHHHHHHHHHHHHHHHHHHHHHSSS--HHHHHHHHHHHHHHHHHHHHHHHHHHHHHHHHHHHGGG------